Protein AF-A0A7W0RXP7-F1 (afdb_monomer)

pLDDT: mean 77.64, std 26.16, range [23.33, 97.88]

Radius of gyration: 24.78 Å; Cα contacts (8 Å, |Δi|>4): 591; chains: 1; bounding box: 86×49×82 Å

Foldseek 3Di:
DDDDDDDDDDDDDDDDDDDDDDDDDDDDDDDDDDDDDDDDDDDDDDDDDDDDDDDDDDDDDPDDDDDDDPDDDFFEEEEEEQEDPLVQAVDRQQADDAQNAGLVQLVLLQVVVQGDAAHEYEYEPPDDHPDHDPSHHYHYQPDHPLPVLSSVLRRLVVCVVVTQKYFAAYSFQSQAHSVLLVLQSVVDDPQWQKEWEQEPNRTQPRGIMGGSVCNVVSVVCSVVSVRDPVVSCVVTGYDYQYLCNQCVDVVCCVFPVVVSSRQGDNHPVSVVVVSPDFAAWEFEAEDDVLHDPPPRDIDRGQWLLRNCVVSVHDQDPQKFKDKPNHTDHSDRHNGDGHHIYIYTDGDPPDD

Structure (mmCIF, N/CA/C/O backbone):
data_AF-A0A7W0RXP7-F1
#
_entry.id   AF-A0A7W0RXP7-F1
#
loop_
_atom_site.group_PDB
_atom_site.id
_atom_site.type_symbol
_atom_site.label_atom_id
_atom_site.label_alt_id
_atom_site.label_comp_id
_atom_site.label_asym_id
_atom_site.label_entity_id
_atom_site.label_seq_id
_atom_site.pdbx_PDB_ins_code
_atom_site.Cartn_x
_atom_site.Cartn_y
_atom_site.Cartn_z
_atom_site.occupancy
_atom_site.B_iso_or_equiv
_atom_site.auth_seq_id
_atom_site.auth_comp_id
_atom_site.auth_asym_id
_atom_site.auth_atom_id
_atom_site.pdbx_PDB_model_num
ATOM 1 N N . MET A 1 1 ? 42.957 -19.052 26.144 1.00 35.84 1 MET A N 1
ATOM 2 C CA . MET A 1 1 ? 43.210 -17.596 26.052 1.00 35.84 1 MET A CA 1
ATOM 3 C C . MET A 1 1 ? 42.400 -17.121 24.847 1.00 35.84 1 MET A C 1
ATOM 5 O O . MET A 1 1 ? 42.634 -17.667 23.783 1.00 35.84 1 MET A O 1
ATOM 9 N N . ALA A 1 2 ? 41.284 -16.384 24.951 1.00 31.31 2 ALA A N 1
ATOM 10 C CA . ALA A 1 2 ? 41.082 -15.071 25.599 1.00 31.31 2 ALA A CA 1
ATOM 11 C C . ALA A 1 2 ? 42.094 -14.031 25.072 1.00 31.31 2 ALA A C 1
ATOM 13 O O . ALA A 1 2 ? 43.280 -14.324 25.132 1.00 31.31 2 ALA A O 1
ATOM 14 N N . SER A 1 3 ? 41.740 -12.838 24.581 1.00 28.03 3 SER A N 1
ATOM 15 C CA . SER A 1 3 ? 40.440 -12.167 24.314 1.00 28.03 3 SER A CA 1
ATOM 16 C C . SER A 1 3 ? 40.667 -11.113 23.183 1.00 28.03 3 SER A C 1
ATOM 18 O O . SER A 1 3 ? 41.762 -11.089 22.631 1.00 28.03 3 SER A O 1
ATOM 20 N N . ALA A 1 4 ? 39.756 -10.248 22.704 1.00 29.94 4 ALA A N 1
ATOM 21 C CA . ALA A 1 4 ? 38.396 -9.835 23.090 1.00 29.94 4 ALA A CA 1
ATOM 22 C C . ALA A 1 4 ? 37.617 -9.276 21.861 1.00 29.94 4 ALA A C 1
ATOM 24 O O . ALA A 1 4 ? 38.165 -9.189 20.765 1.00 29.94 4 ALA A O 1
ATOM 25 N N . SER A 1 5 ? 36.373 -8.819 22.056 1.00 30.83 5 SER A N 1
ATOM 26 C CA . SER A 1 5 ? 35.657 -7.899 21.144 1.00 30.83 5 SER A CA 1
ATOM 27 C C . SER A 1 5 ? 35.820 -6.434 21.587 1.00 30.83 5 SER A C 1
ATOM 29 O O . SER A 1 5 ? 36.068 -6.196 22.770 1.00 30.83 5 SER A O 1
ATOM 31 N N . PRO A 1 6 ? 35.533 -5.448 20.718 1.00 38.78 6 PRO A N 1
ATOM 32 C CA . PRO A 1 6 ? 35.081 -4.130 21.143 1.00 38.78 6 PRO A CA 1
ATOM 33 C C . PRO A 1 6 ? 33.601 -3.920 20.785 1.00 38.78 6 PRO A C 1
ATOM 35 O O . PRO A 1 6 ? 33.232 -3.810 19.619 1.00 38.78 6 PRO A O 1
ATOM 38 N N . ALA A 1 7 ? 32.757 -3.820 21.810 1.00 28.56 7 ALA A N 1
ATOM 39 C CA . ALA A 1 7 ? 31.448 -3.181 21.715 1.00 28.56 7 ALA A CA 1
ATOM 40 C C . ALA A 1 7 ? 31.545 -1.771 22.313 1.00 28.56 7 ALA A C 1
ATOM 42 O O . ALA A 1 7 ? 32.252 -1.601 23.302 1.00 28.56 7 ALA A O 1
ATOM 43 N N . LEU A 1 8 ? 30.845 -0.802 21.713 1.00 30.95 8 LEU A N 1
ATOM 44 C CA . LEU A 1 8 ? 30.380 0.512 22.213 1.00 30.95 8 LEU A CA 1
ATOM 45 C C . LEU A 1 8 ? 29.871 1.272 20.961 1.00 30.95 8 LEU A C 1
ATOM 47 O O . LEU A 1 8 ? 30.441 1.130 19.888 1.00 30.95 8 LEU A O 1
ATOM 51 N N . ASN A 1 9 ? 28.799 2.064 20.993 1.00 27.30 9 ASN A N 1
ATOM 52 C CA . ASN A 1 9 ? 28.468 3.007 22.054 1.00 27.30 9 ASN A CA 1
ATOM 53 C C . ASN A 1 9 ? 26.945 3.231 22.177 1.00 27.30 9 ASN A C 1
ATOM 55 O O . ASN A 1 9 ? 26.266 3.441 21.175 1.00 27.30 9 ASN A O 1
ATOM 59 N N . ALA A 1 10 ? 26.408 3.230 23.401 1.00 28.33 10 ALA A N 1
ATOM 60 C CA . ALA A 1 10 ? 24.982 3.448 23.658 1.00 28.33 10 ALA A CA 1
ATOM 61 C C . ALA A 1 10 ? 24.685 4.934 23.937 1.00 28.33 10 ALA A C 1
ATOM 63 O O . ALA A 1 10 ? 25.184 5.509 24.909 1.00 28.33 10 ALA A O 1
ATOM 64 N N . ALA A 1 11 ? 23.846 5.564 23.109 1.00 30.75 11 ALA A N 1
ATOM 65 C CA . ALA A 1 11 ? 23.514 6.982 23.236 1.00 30.75 11 ALA A CA 1
ATOM 66 C C . ALA A 1 11 ? 22.425 7.240 24.300 1.00 30.75 11 ALA A C 1
ATOM 68 O O . ALA A 1 11 ? 21.246 6.935 24.148 1.00 30.75 11 ALA A O 1
ATOM 69 N N . ARG A 1 12 ? 22.877 7.843 25.399 1.00 27.59 12 ARG A N 1
ATOM 70 C CA . ARG A 1 12 ? 22.164 8.240 26.623 1.00 27.59 12 ARG A CA 1
ATOM 71 C C . ARG A 1 12 ? 20.807 8.943 26.396 1.00 27.59 12 ARG A C 1
ATOM 73 O O . ARG A 1 12 ? 20.753 10.057 25.879 1.00 27.59 12 ARG A O 1
ATOM 80 N N . ILE A 1 13 ? 19.735 8.363 26.941 1.00 27.27 13 ILE A N 1
ATOM 81 C CA . ILE A 1 13 ? 18.419 9.009 27.101 1.00 27.27 13 ILE A CA 1
ATOM 82 C C . ILE A 1 13 ? 18.546 10.236 28.024 1.00 27.27 13 ILE A C 1
ATOM 84 O O . ILE A 1 13 ? 19.012 10.109 29.158 1.00 27.27 13 ILE A O 1
ATOM 88 N N . ARG A 1 14 ? 18.064 11.410 27.589 1.00 27.50 14 ARG A N 1
ATOM 89 C CA . ARG A 1 14 ? 17.797 12.553 28.480 1.00 27.50 14 ARG A CA 1
ATOM 90 C C . ARG A 1 14 ? 16.297 12.659 28.747 1.00 27.50 14 ARG A C 1
ATOM 92 O O . ARG A 1 14 ? 15.516 12.867 27.827 1.00 27.50 14 ARG A O 1
ATOM 99 N N . ARG A 1 15 ? 15.901 12.549 30.018 1.00 25.64 15 ARG A N 1
ATOM 100 C CA . ARG A 1 15 ? 14.560 12.936 30.476 1.00 25.64 15 ARG A CA 1
ATOM 101 C C . ARG A 1 15 ? 14.534 14.453 30.663 1.00 25.64 15 ARG A C 1
ATOM 103 O O . ARG A 1 15 ? 15.316 14.966 31.457 1.00 25.64 15 ARG A O 1
ATOM 110 N N . THR A 1 16 ? 13.622 15.147 29.994 1.00 29.00 16 THR A N 1
ATOM 111 C CA . THR A 1 16 ? 13.266 16.537 30.310 1.00 29.00 16 THR A CA 1
ATOM 112 C C . THR A 1 16 ? 11.846 16.577 30.849 1.00 29.00 16 THR A C 1
ATOM 114 O O . THR A 1 16 ? 10.877 16.464 30.104 1.00 29.00 16 THR A O 1
ATOM 117 N N . THR A 1 17 ? 11.734 16.719 32.165 1.00 25.53 17 THR A N 1
ATOM 118 C CA . THR A 1 17 ? 10.491 17.063 32.853 1.00 25.53 17 THR A CA 1
ATOM 119 C C . THR A 1 17 ? 10.204 18.548 32.653 1.00 25.53 17 THR A C 1
ATOM 121 O O . THR A 1 17 ? 10.953 19.379 33.163 1.00 25.53 17 THR A O 1
ATOM 124 N N . SER A 1 18 ? 9.123 18.889 31.953 1.00 27.48 18 SER A N 1
ATOM 125 C CA . SER A 1 18 ? 8.559 20.242 31.961 1.00 27.48 18 SER A CA 1
ATOM 126 C C . SER A 1 18 ? 7.249 20.233 32.741 1.00 27.48 18 SER A C 1
ATOM 128 O O . SER A 1 18 ? 6.219 19.775 32.246 1.00 27.48 18 SER A O 1
ATOM 130 N N . THR A 1 19 ? 7.310 20.726 33.973 1.00 26.23 19 THR A N 1
ATOM 131 C CA . THR A 1 19 ? 6.144 21.108 34.771 1.00 26.23 19 THR A CA 1
ATOM 132 C C . THR A 1 19 ? 5.345 22.184 34.040 1.00 26.23 19 THR A C 1
ATOM 134 O O . THR A 1 19 ? 5.928 23.175 33.600 1.00 26.23 19 THR A O 1
ATOM 137 N N . PHE A 1 20 ? 4.028 22.017 33.949 1.00 26.31 20 PHE A N 1
ATOM 138 C CA . PHE A 1 20 ? 3.099 23.087 33.590 1.00 26.31 20 PHE A CA 1
ATOM 139 C C . PHE A 1 20 ? 2.115 23.241 34.750 1.00 26.31 20 PHE A C 1
ATOM 141 O O . PHE A 1 20 ? 1.603 22.236 35.239 1.00 26.31 20 PHE A O 1
ATOM 148 N N . SER A 1 21 ? 1.948 24.468 35.234 1.00 28.58 21 SER A N 1
ATOM 149 C CA . SER A 1 21 ? 1.240 24.759 36.484 1.00 28.58 21 SER A CA 1
ATOM 150 C C . SER A 1 21 ? -0.279 24.788 36.317 1.00 28.58 21 SER A C 1
ATOM 152 O O . SER A 1 21 ? -0.779 25.261 35.296 1.00 28.58 21 SER A O 1
ATOM 154 N N . ASP A 1 22 ? -0.984 24.352 37.360 1.00 25.58 22 ASP A N 1
ATOM 155 C CA . ASP A 1 22 ? -2.399 24.653 37.595 1.00 25.58 22 ASP A CA 1
ATOM 156 C C . ASP A 1 22 ? -2.586 26.088 38.132 1.00 25.58 22 ASP A C 1
ATOM 158 O O . ASP A 1 22 ? -1.681 26.608 38.784 1.00 25.58 22 ASP A O 1
ATOM 162 N N . ASP A 1 23 ? -3.753 26.684 37.830 1.00 26.05 23 ASP A N 1
ATOM 163 C CA . ASP A 1 23 ? -4.513 27.752 38.536 1.00 26.05 23 ASP A CA 1
ATOM 164 C C . ASP A 1 23 ? -5.362 28.552 37.503 1.00 26.05 23 ASP A C 1
ATOM 166 O O . ASP A 1 23 ? -4.896 28.800 36.394 1.00 26.05 23 ASP A O 1
ATOM 170 N N . ILE A 1 24 ? -6.605 29.020 37.727 1.00 28.41 24 ILE A N 1
ATOM 171 C CA . ILE A 1 24 ? -7.552 28.947 38.863 1.00 28.41 24 ILE A CA 1
ATOM 172 C C . ILE A 1 24 ? -8.999 29.225 38.352 1.00 28.41 24 ILE A C 1
ATOM 174 O O . ILE A 1 24 ? -9.164 29.978 37.397 1.00 28.41 24 ILE A O 1
ATOM 178 N N . ALA A 1 25 ? -10.025 28.715 39.063 1.00 27.27 25 ALA A N 1
ATOM 179 C CA . ALA A 1 25 ? -11.472 29.070 39.005 1.00 27.27 25 ALA A CA 1
ATOM 180 C C . ALA A 1 25 ? -12.254 28.866 37.673 1.00 27.27 25 ALA A C 1
ATOM 182 O O . ALA A 1 25 ? -11.711 28.928 36.581 1.00 27.27 25 ALA A O 1
ATOM 183 N N . GLY A 1 26 ? -13.576 28.637 37.662 1.00 24.48 26 GLY A N 1
ATOM 184 C CA . GLY A 1 26 ? -14.584 28.489 38.728 1.00 24.48 26 GLY A CA 1
ATOM 185 C C . GLY A 1 26 ? -15.961 28.113 38.117 1.00 24.48 26 GLY A C 1
ATOM 186 O O . GLY A 1 26 ? -16.121 28.215 36.901 1.00 24.48 26 GLY A O 1
ATOM 187 N N . PRO A 1 27 ? -16.949 27.619 38.893 1.00 30.19 27 PRO A N 1
ATOM 188 C CA . PRO A 1 27 ? -18.071 26.847 38.341 1.00 30.19 27 PRO A CA 1
ATOM 189 C C . PRO A 1 27 ? -19.340 27.659 38.024 1.00 30.19 27 PRO A C 1
ATOM 191 O O . PRO A 1 27 ? -19.686 28.599 38.735 1.00 30.19 27 PRO A O 1
ATOM 194 N N . VAL A 1 28 ? -20.126 27.182 37.049 1.00 29.06 28 VAL A N 1
ATOM 195 C CA . VAL A 1 28 ? -21.558 27.509 36.907 1.00 29.06 28 VAL A CA 1
ATOM 196 C C . VAL A 1 28 ? -22.348 26.221 36.674 1.00 29.06 28 VAL A C 1
ATOM 198 O O . VAL A 1 28 ? -21.967 25.376 35.869 1.00 29.06 28 VAL A O 1
ATOM 201 N N . SER A 1 29 ? -23.458 26.075 37.393 1.00 25.02 29 SER A N 1
ATOM 202 C CA . SER A 1 29 ? -24.379 24.939 37.324 1.00 25.02 29 SER A CA 1
ATOM 203 C C . SER A 1 29 ? -25.805 25.462 37.181 1.00 25.02 29 SER A C 1
ATOM 205 O O . SER A 1 29 ? -26.137 26.448 37.838 1.00 25.02 29 SER A O 1
ATOM 207 N N . LEU A 1 30 ? -26.647 24.795 36.378 1.00 26.39 30 LEU A N 1
ATOM 208 C CA . LEU A 1 30 ? -27.915 24.182 36.824 1.00 26.39 30 LEU A CA 1
ATOM 209 C C . LEU A 1 30 ? -28.929 23.940 35.688 1.00 26.39 30 LEU A C 1
ATOM 211 O O . LEU A 1 30 ? -29.104 24.769 34.805 1.00 26.39 30 LEU A O 1
ATOM 215 N N . ARG A 1 31 ? -29.721 22.872 35.895 1.00 26.03 31 ARG A N 1
ATOM 216 C CA . ARG A 1 31 ? -31.007 22.506 35.256 1.00 26.03 31 ARG A CA 1
ATOM 217 C C . ARG A 1 31 ? -30.934 22.049 33.782 1.00 26.03 31 ARG A C 1
ATOM 219 O O . ARG A 1 31 ? -30.236 22.630 32.971 1.00 26.03 31 ARG A O 1
ATOM 226 N N . GLY A 1 32 ? -31.672 21.021 33.358 1.00 23.97 32 GLY A N 1
ATOM 227 C CA . GLY A 1 32 ? -32.557 20.120 34.113 1.00 23.97 32 GLY A CA 1
ATOM 228 C C . GLY A 1 32 ? -33.869 19.845 33.379 1.00 23.97 32 GLY A C 1
ATOM 229 O O . GLY A 1 32 ? -34.742 20.703 33.358 1.00 23.97 32 GLY A O 1
ATOM 230 N N . GLY A 1 33 ? -34.012 18.638 32.828 1.00 27.11 33 GLY A N 1
ATOM 231 C CA . GLY A 1 33 ? -35.201 18.185 32.097 1.00 27.11 33 GLY A CA 1
ATOM 232 C C . GLY A 1 33 ? -34.815 17.116 31.063 1.00 27.11 33 GLY A C 1
ATOM 233 O O . GLY A 1 33 ? -34.031 17.407 30.174 1.00 27.11 33 GLY A O 1
ATOM 234 N N . GLY A 1 34 ? -35.255 15.857 31.116 1.00 23.33 34 GLY A N 1
ATOM 235 C CA . GLY A 1 34 ? -36.155 15.222 32.083 1.00 23.33 34 GLY A CA 1
ATOM 236 C C . GLY A 1 34 ? -37.474 14.761 31.463 1.00 23.33 34 GLY A C 1
ATOM 237 O O . GLY A 1 34 ? -38.531 15.183 31.915 1.00 23.33 34 GLY A O 1
ATOM 238 N N . VAL A 1 35 ? -37.420 13.866 30.471 1.00 28.67 35 VAL A N 1
ATOM 239 C CA . VAL A 1 35 ? -38.589 13.109 29.987 1.00 28.67 35 VAL A CA 1
ATOM 240 C C . VAL A 1 35 ? -38.252 11.618 30.013 1.00 28.67 35 VAL A C 1
ATOM 242 O O . VAL A 1 35 ? -37.146 11.216 29.654 1.00 28.67 35 VAL A O 1
ATOM 245 N N . ARG A 1 36 ? -39.191 10.801 30.499 1.00 26.17 36 ARG A N 1
ATOM 246 C CA . ARG A 1 36 ? -39.036 9.354 30.682 1.00 26.17 36 ARG A CA 1
ATOM 247 C C . ARG A 1 36 ? -39.789 8.567 29.609 1.00 26.17 36 ARG A C 1
ATOM 249 O O . ARG A 1 36 ? -40.936 8.877 29.333 1.00 26.17 36 ARG A O 1
ATOM 256 N N . LEU A 1 37 ? -39.131 7.498 29.153 1.00 25.78 37 LEU A N 1
ATOM 257 C CA . LEU A 1 37 ? -39.665 6.152 28.889 1.00 25.78 37 LEU A CA 1
ATOM 258 C C . LEU A 1 37 ? -40.988 6.017 28.112 1.00 25.78 37 LEU A C 1
ATOM 260 O O . LEU A 1 37 ? -42.050 6.346 28.627 1.00 25.78 37 LEU A O 1
ATOM 264 N N . HIS A 1 38 ? -40.936 5.264 27.012 1.00 25.61 38 HIS A N 1
ATOM 265 C CA . HIS A 1 38 ? -41.876 4.161 26.779 1.00 25.61 38 HIS A CA 1
ATOM 266 C C . HIS A 1 38 ? -41.095 2.938 26.282 1.00 25.61 38 HIS A C 1
ATOM 268 O O . HIS A 1 38 ? -40.233 3.052 25.412 1.00 25.61 38 HIS A O 1
ATOM 274 N N . SER A 1 39 ? -41.379 1.775 26.863 1.00 25.20 39 SER A N 1
ATOM 275 C CA . SER A 1 39 ? -40.800 0.477 26.511 1.00 25.20 39 SER A CA 1
ATOM 276 C C . SER A 1 39 ? -41.904 -0.456 26.009 1.00 25.20 39 SER A C 1
ATOM 278 O O . SER A 1 39 ? -42.996 -0.493 26.569 1.00 25.20 39 SER A O 1
ATOM 280 N N . GLY A 1 40 ? -41.625 -1.225 24.956 1.00 26.36 40 GLY A N 1
ATOM 281 C CA . GLY A 1 40 ? -42.571 -2.182 24.376 1.00 26.36 40 GLY A CA 1
ATOM 282 C C . GLY A 1 40 ? -41.881 -3.058 23.320 1.00 26.36 40 GLY A C 1
ATOM 283 O O . GLY A 1 40 ? -41.222 -2.505 22.441 1.00 26.36 40 GLY A O 1
ATOM 284 N N . PRO A 1 41 ? -41.947 -4.402 23.405 1.00 31.05 41 PRO A N 1
ATOM 285 C CA . PRO A 1 41 ? -41.129 -5.279 22.569 1.00 31.05 41 PRO A CA 1
ATOM 286 C C . PRO A 1 41 ? -41.812 -5.655 21.246 1.00 31.05 41 PRO A C 1
ATOM 288 O O . PRO A 1 41 ? -42.963 -6.081 21.228 1.00 31.05 41 PRO A O 1
ATOM 291 N N . GLY A 1 42 ? -41.060 -5.601 20.144 1.00 27.06 42 GLY A N 1
ATOM 292 C CA . GLY A 1 42 ? -41.503 -6.043 18.819 1.00 27.06 42 GLY A CA 1
ATOM 293 C C . GLY A 1 42 ? -40.523 -7.030 18.189 1.00 27.06 42 GLY A C 1
ATOM 294 O O . GLY A 1 42 ? -39.633 -6.633 17.442 1.00 27.06 42 GLY A O 1
ATOM 295 N N . ARG A 1 43 ? -40.681 -8.331 18.466 1.00 28.72 43 ARG A N 1
ATOM 296 C CA . ARG A 1 43 ? -39.975 -9.377 17.708 1.00 28.72 43 ARG A CA 1
ATOM 297 C C . ARG A 1 43 ? -40.566 -9.451 16.298 1.00 28.72 43 ARG A C 1
ATOM 299 O O . ARG A 1 43 ? -41.716 -9.849 16.153 1.00 28.72 43 ARG A O 1
ATOM 306 N N . SER A 1 44 ? -39.771 -9.188 15.263 1.00 28.25 44 SER A N 1
ATOM 307 C CA . SER A 1 44 ? -40.063 -9.708 13.922 1.00 28.25 44 SER A CA 1
ATOM 308 C C . SER A 1 44 ? -38.778 -10.176 13.242 1.00 28.25 44 SER A C 1
ATOM 310 O O . SER A 1 44 ? -37.805 -9.435 13.124 1.00 28.25 44 SER A O 1
ATOM 312 N N . ALA A 1 45 ? -38.756 -11.448 12.848 1.00 33.81 45 ALA A N 1
ATOM 313 C CA . ALA A 1 45 ? -37.670 -12.016 12.066 1.00 33.81 45 ALA A CA 1
ATOM 314 C C . ALA A 1 45 ? -37.909 -11.667 10.593 1.00 33.81 45 ALA A C 1
ATOM 316 O O . ALA A 1 45 ? -38.734 -12.298 9.930 1.00 33.81 45 ALA A O 1
ATOM 317 N N . LEU A 1 46 ? -37.209 -10.652 10.083 1.00 29.80 46 LEU A N 1
ATOM 318 C CA . LEU A 1 46 ? -37.290 -10.280 8.674 1.00 29.80 46 LEU A CA 1
ATOM 319 C C . LEU A 1 46 ? -36.218 -11.009 7.860 1.00 29.80 46 LEU A C 1
ATOM 321 O O . LEU A 1 46 ? -35.017 -10.913 8.101 1.00 29.80 46 LEU A O 1
ATOM 325 N N . ARG A 1 47 ? -36.715 -11.802 6.909 1.00 26.83 47 ARG A N 1
ATOM 326 C CA . ARG A 1 47 ? -35.955 -12.652 5.990 1.00 26.83 47 ARG A CA 1
ATOM 327 C C . ARG A 1 47 ? -34.959 -11.835 5.162 1.00 26.83 47 ARG A C 1
ATOM 329 O O . ARG A 1 47 ? -35.275 -10.730 4.731 1.00 26.83 47 ARG A O 1
ATOM 336 N N . ARG A 1 48 ? -33.817 -12.452 4.834 1.00 26.42 48 ARG A N 1
ATOM 337 C CA . ARG A 1 48 ? -32.880 -11.981 3.798 1.00 26.42 48 ARG A CA 1
ATOM 338 C C . ARG A 1 48 ? -33.655 -11.666 2.502 1.00 26.42 48 ARG A C 1
ATOM 340 O O . ARG A 1 48 ? -34.268 -12.594 1.965 1.00 26.42 48 ARG A O 1
ATOM 347 N N . PRO A 1 49 ? -33.632 -10.431 1.970 1.00 29.12 49 PRO A N 1
ATOM 348 C CA . PRO A 1 49 ? -34.108 -10.177 0.618 1.00 29.12 49 PRO A CA 1
ATOM 349 C C . PRO A 1 49 ? -33.136 -10.801 -0.395 1.00 29.12 49 PRO A C 1
ATOM 351 O O . PRO A 1 49 ? -31.925 -10.861 -0.171 1.00 29.12 49 PRO A O 1
ATOM 354 N N . ALA A 1 50 ? -33.675 -11.313 -1.501 1.00 28.97 50 ALA A N 1
ATOM 355 C CA . ALA A 1 50 ? -32.880 -11.928 -2.559 1.00 28.97 50 ALA A CA 1
ATOM 356 C C . ALA A 1 50 ? -32.017 -10.887 -3.294 1.00 28.97 50 ALA A C 1
ATOM 358 O O . ALA A 1 50 ? -32.402 -9.724 -3.407 1.00 28.97 50 ALA A O 1
ATOM 359 N N . ARG A 1 51 ? -30.867 -11.324 -3.831 1.00 31.45 51 ARG A N 1
ATOM 360 C CA . ARG A 1 51 ? -29.951 -10.490 -4.629 1.00 31.45 51 ARG A CA 1
ATOM 361 C C . ARG A 1 51 ? -30.699 -9.858 -5.813 1.00 31.45 51 ARG A C 1
ATOM 363 O O . ARG A 1 51 ? -31.037 -10.549 -6.775 1.00 31.45 51 ARG A O 1
ATOM 370 N N . GLY A 1 52 ? -30.944 -8.551 -5.737 1.00 26.00 52 GLY A N 1
ATOM 371 C CA . GLY A 1 52 ? -31.492 -7.763 -6.838 1.00 26.00 52 GLY A CA 1
ATOM 372 C C . GLY A 1 52 ? -30.467 -7.631 -7.964 1.00 26.00 52 GLY A C 1
ATOM 373 O O . GLY A 1 52 ? -29.301 -7.331 -7.717 1.00 26.00 52 GLY A O 1
ATOM 374 N N . ARG A 1 53 ? -30.890 -7.869 -9.208 1.00 31.38 53 ARG A N 1
ATOM 375 C CA . ARG A 1 53 ? -30.044 -7.669 -10.390 1.00 31.38 53 ARG A CA 1
ATOM 376 C C . ARG A 1 53 ? -29.910 -6.169 -10.652 1.00 31.38 53 ARG A C 1
ATOM 378 O O . ARG A 1 53 ? -30.899 -5.534 -11.010 1.00 31.38 53 ARG A O 1
ATOM 385 N N . HIS A 1 54 ? -28.712 -5.612 -10.495 1.00 31.50 54 HIS A N 1
ATOM 386 C CA . HIS A 1 54 ? -28.444 -4.242 -10.933 1.00 31.50 54 HIS A CA 1
ATOM 387 C C . HIS A 1 54 ? -28.415 -4.160 -12.465 1.00 31.50 54 HIS A C 1
ATOM 389 O O . HIS A 1 54 ? -27.945 -5.075 -13.143 1.00 31.50 54 HIS A O 1
ATOM 395 N N . GLY A 1 55 ? -28.981 -3.076 -12.997 1.00 26.81 55 GLY A N 1
ATOM 396 C CA . GLY A 1 55 ? -29.127 -2.856 -14.432 1.00 26.81 55 GLY A CA 1
ATOM 397 C C . GLY A 1 55 ? -27.792 -2.629 -15.140 1.00 26.81 55 GLY A C 1
ATOM 398 O O . GLY A 1 55 ? -26.859 -2.051 -14.587 1.00 26.81 55 GLY A O 1
ATOM 399 N N . THR A 1 56 ? -27.722 -3.069 -16.391 1.00 29.36 56 THR A N 1
ATOM 400 C CA . THR A 1 56 ? -26.555 -2.915 -17.261 1.00 29.36 56 THR A CA 1
ATOM 401 C C . THR A 1 56 ? -26.433 -1.483 -17.784 1.00 29.36 56 THR A C 1
ATOM 403 O O . THR A 1 56 ? -27.201 -1.085 -18.661 1.00 29.36 56 THR A O 1
ATOM 406 N N . CYS A 1 57 ? -25.423 -0.740 -17.331 1.00 28.31 57 CYS A N 1
ATOM 407 C CA . CYS A 1 57 ? -24.927 0.431 -18.057 1.00 28.31 57 CYS A CA 1
ATOM 408 C C . CYS A 1 57 ? -23.826 -0.009 -19.031 1.00 28.31 57 CYS A C 1
ATOM 410 O O . CYS A 1 57 ? -22.823 -0.595 -18.627 1.00 28.31 57 CYS A O 1
ATOM 412 N N . ALA A 1 58 ? -24.020 0.253 -20.323 1.00 34.12 58 ALA A N 1
ATOM 413 C CA . ALA A 1 58 ? -23.059 -0.105 -21.360 1.00 34.12 58 ALA A CA 1
ATOM 414 C C . ALA A 1 58 ? -21.884 0.887 -21.388 1.00 34.12 58 ALA A C 1
ATOM 416 O O . ALA A 1 58 ? -22.084 2.080 -21.605 1.00 34.12 58 ALA A O 1
ATOM 417 N N . GLY A 1 59 ? -20.654 0.394 -21.210 1.00 28.38 59 GLY A N 1
ATOM 418 C CA . GLY A 1 59 ? -19.461 1.244 -21.238 1.00 28.38 59 GLY A CA 1
ATOM 419 C C . GLY A 1 59 ? -18.169 0.518 -20.870 1.00 28.38 59 GLY A C 1
ATOM 420 O O . GLY A 1 59 ? -17.659 0.721 -19.779 1.00 28.38 59 GLY A O 1
ATOM 421 N N . ARG A 1 60 ? -17.635 -0.298 -21.795 1.00 28.59 60 ARG A N 1
ATOM 422 C CA . ARG A 1 60 ? -16.304 -0.948 -21.731 1.00 28.59 60 ARG A CA 1
ATOM 423 C C . ARG A 1 60 ? -15.952 -1.603 -20.384 1.00 28.59 60 ARG A C 1
ATOM 425 O O . ARG A 1 60 ? -15.169 -1.078 -19.601 1.00 28.59 60 ARG A O 1
ATOM 432 N N . THR A 1 61 ? -16.437 -2.825 -20.185 1.00 31.23 61 THR A N 1
ATOM 433 C CA . THR A 1 61 ? -15.887 -3.742 -19.177 1.00 31.23 61 THR A CA 1
ATOM 434 C C . THR A 1 61 ? -14.433 -4.088 -19.509 1.00 31.23 61 THR A C 1
ATOM 436 O O . THR A 1 61 ? -14.173 -4.767 -20.506 1.00 31.23 61 THR A O 1
ATOM 439 N N . CYS A 1 62 ? -13.488 -3.678 -18.665 1.00 30.78 62 CYS A N 1
ATOM 440 C CA . CYS A 1 62 ? -12.161 -4.286 -18.613 1.00 30.78 62 CYS A CA 1
ATOM 441 C C . CYS A 1 62 ? -12.309 -5.725 -18.089 1.00 30.78 62 CYS A C 1
ATOM 443 O O . CYS A 1 62 ? -12.511 -5.959 -16.901 1.00 30.78 62 CYS A O 1
ATOM 445 N N . GLY A 1 63 ? -12.278 -6.702 -18.998 1.00 28.14 63 GLY A N 1
ATOM 446 C CA . GLY A 1 63 ? -12.392 -8.115 -18.645 1.00 28.14 63 GLY A CA 1
ATOM 447 C C . GLY A 1 63 ? -11.134 -8.613 -17.939 1.00 28.14 63 GLY A C 1
ATOM 448 O O . GLY A 1 63 ? -10.191 -9.036 -18.605 1.00 28.14 63 GLY A O 1
ATOM 449 N N . ARG A 1 64 ? -11.123 -8.578 -16.602 1.00 42.28 64 ARG A N 1
ATOM 450 C CA . ARG A 1 64 ? -10.101 -9.245 -15.786 1.00 42.28 64 ARG A CA 1
ATOM 451 C C . ARG A 1 64 ? -10.316 -10.759 -15.883 1.00 42.28 64 ARG A C 1
ATOM 453 O O . ARG A 1 64 ? -11.409 -11.247 -15.600 1.00 42.28 64 ARG A O 1
ATOM 460 N N . ALA A 1 65 ? -9.301 -11.497 -16.325 1.00 31.81 65 ALA A N 1
ATOM 461 C CA . ALA A 1 65 ? -9.319 -12.957 -16.269 1.00 31.81 65 ALA A CA 1
ATOM 462 C C . ALA A 1 65 ? -9.035 -13.419 -14.824 1.00 31.81 65 ALA A C 1
ATOM 464 O O . ALA A 1 65 ? -8.263 -12.746 -14.140 1.00 31.81 65 ALA A O 1
ATOM 465 N N . PRO A 1 66 ? -9.616 -14.534 -14.339 1.00 29.03 66 PRO A N 1
ATOM 466 C CA . PRO A 1 66 ? -9.353 -15.004 -12.983 1.00 29.03 66 PRO A CA 1
ATOM 467 C C . PRO A 1 66 ? -7.894 -15.442 -12.820 1.00 29.03 66 PRO A C 1
ATOM 469 O O . PRO A 1 66 ? -7.356 -16.149 -13.677 1.00 29.03 66 PRO A O 1
ATOM 472 N N . LEU A 1 67 ? -7.279 -15.076 -11.695 1.00 42.00 67 LEU A N 1
ATOM 473 C CA . LEU A 1 67 ? -5.999 -15.641 -11.272 1.00 42.00 67 LEU A CA 1
ATOM 474 C C . LEU A 1 67 ? -6.124 -17.166 -11.069 1.00 42.00 67 LEU A C 1
ATOM 476 O O . LEU A 1 67 ? -7.195 -17.647 -10.684 1.00 42.00 67 LEU A O 1
ATOM 480 N N . PRO A 1 68 ? -5.044 -17.950 -11.2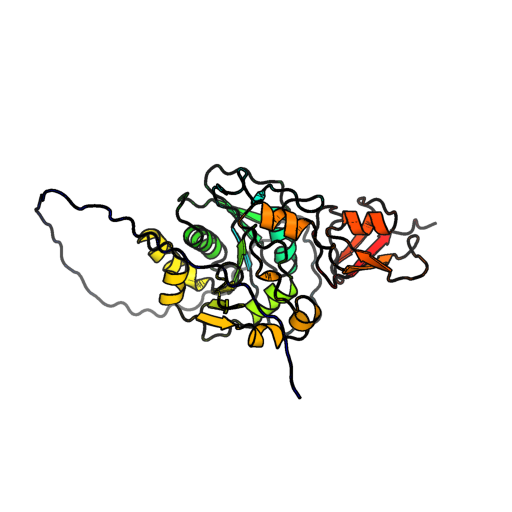65 1.00 30.80 68 PRO A N 1
ATOM 481 C CA . PRO A 1 68 ? -5.006 -19.322 -10.771 1.00 30.80 68 PRO A CA 1
ATOM 482 C C . PRO A 1 68 ? -5.214 -19.307 -9.250 1.00 30.80 68 PRO A C 1
ATOM 484 O O . PRO A 1 68 ? -4.594 -18.515 -8.542 1.00 30.80 68 PRO A O 1
ATOM 487 N N . SER A 1 69 ? -6.111 -20.162 -8.759 1.00 34.91 69 SER A N 1
ATOM 488 C CA . SER A 1 69 ? -6.704 -20.064 -7.422 1.00 34.91 69 SER A CA 1
ATOM 489 C C . SER A 1 69 ? -5.695 -20.220 -6.275 1.00 34.91 69 SER A C 1
ATOM 491 O O . SER A 1 69 ? -5.484 -21.316 -5.748 1.00 34.91 69 SER A O 1
ATOM 493 N N . LEU A 1 70 ? -5.137 -19.096 -5.827 1.00 43.19 70 LEU A N 1
ATOM 494 C CA . LEU A 1 70 ? -4.728 -18.902 -4.439 1.00 43.19 70 LEU A CA 1
ATOM 495 C C . LEU A 1 70 ? -6.024 -18.878 -3.617 1.00 43.19 70 LEU A C 1
ATOM 497 O O . LEU A 1 70 ? -6.811 -17.949 -3.751 1.00 43.19 70 LEU A O 1
ATOM 501 N N . GLY A 1 71 ? -6.283 -19.959 -2.875 1.00 32.75 71 GLY A N 1
ATOM 502 C CA . GLY A 1 71 ? -7.619 -20.273 -2.355 1.00 32.75 71 GLY A CA 1
ATOM 503 C C . GLY A 1 71 ? -8.265 -19.166 -1.517 1.00 32.75 71 GLY A C 1
ATOM 504 O O . GLY A 1 71 ? -7.584 -18.571 -0.679 1.00 32.75 71 GLY A O 1
ATOM 505 N N . ASP A 1 72 ? -9.563 -18.959 -1.778 1.00 38.44 72 ASP A N 1
ATOM 506 C CA . ASP A 1 72 ? -10.559 -18.153 -1.057 1.00 38.44 72 ASP A CA 1
ATOM 507 C C . ASP A 1 72 ? -9.978 -17.089 -0.114 1.00 38.44 72 ASP A C 1
ATOM 509 O O . ASP A 1 72 ? -10.036 -17.197 1.111 1.00 38.44 72 ASP A O 1
ATOM 513 N N . VAL A 1 73 ? -9.424 -16.033 -0.711 1.00 49.28 73 VAL A N 1
ATOM 514 C CA . VAL A 1 73 ? -9.326 -14.730 -0.054 1.00 49.28 73 VAL A CA 1
ATOM 515 C C . VAL A 1 73 ? -10.590 -13.945 -0.371 1.00 49.28 73 VAL A C 1
ATOM 517 O O . VAL A 1 73 ? -10.856 -13.645 -1.534 1.00 49.28 73 VAL A O 1
ATOM 520 N N . ASP A 1 74 ? -11.367 -13.622 0.662 1.00 61.66 74 ASP A N 1
ATOM 521 C CA . ASP A 1 74 ? -12.483 -12.689 0.534 1.00 61.66 74 ASP A CA 1
ATOM 522 C C . ASP A 1 74 ? -11.983 -11.335 0.012 1.00 61.66 74 ASP A C 1
ATOM 524 O O . ASP A 1 74 ? -10.904 -10.859 0.382 1.00 61.66 74 ASP A O 1
ATOM 528 N N . GLU A 1 75 ? -12.788 -10.716 -0.852 1.00 80.69 75 GLU A N 1
ATOM 529 C CA . GLU A 1 75 ? -12.468 -9.466 -1.540 1.00 80.69 75 GLU A CA 1
ATOM 530 C C . GLU A 1 75 ? -12.089 -8.369 -0.524 1.00 80.69 75 GLU A C 1
ATOM 532 O O . GLU A 1 75 ? -12.902 -7.970 0.321 1.00 80.69 75 GLU A O 1
ATOM 537 N N . PHE A 1 76 ? -10.839 -7.891 -0.577 1.00 92.62 76 PHE A N 1
ATOM 538 C CA . PHE A 1 76 ? -10.309 -6.908 0.370 1.00 92.62 76 PHE A CA 1
ATOM 539 C C . PHE A 1 76 ? -9.938 -5.590 -0.310 1.00 92.62 76 PHE A C 1
ATOM 541 O O . PHE A 1 76 ? -9.508 -5.551 -1.462 1.00 92.62 76 PHE A O 1
ATOM 548 N N . GLY A 1 77 ? -10.112 -4.491 0.427 1.00 95.50 77 GLY A N 1
ATOM 549 C CA . GLY A 1 77 ? -9.753 -3.148 -0.024 1.00 95.50 77 GLY A CA 1
ATOM 550 C C . GLY A 1 77 ? -8.457 -2.628 0.584 1.00 95.50 77 GLY A C 1
ATOM 551 O O . GLY A 1 77 ? -7.873 -3.230 1.484 1.00 95.50 77 GLY A O 1
ATOM 552 N N . ALA A 1 78 ? -8.025 -1.458 0.120 1.00 97.00 78 ALA A N 1
ATOM 553 C CA . ALA A 1 78 ? -6.881 -0.749 0.680 1.00 97.00 78 ALA A CA 1
ATOM 554 C C . ALA A 1 78 ? -7.241 0.702 1.003 1.00 97.00 78 ALA A C 1
ATOM 556 O O . ALA A 1 78 ? -7.958 1.361 0.250 1.00 97.00 78 ALA A O 1
ATOM 557 N N . ILE A 1 79 ? -6.708 1.199 2.115 1.00 97.56 79 ILE A N 1
ATOM 558 C CA . ILE A 1 79 ? -6.830 2.580 2.578 1.00 97.56 79 ILE A CA 1
ATOM 559 C C . ILE A 1 79 ? -5.422 3.170 2.626 1.00 97.56 79 ILE A C 1
ATOM 561 O O . ILE A 1 79 ? -4.575 2.685 3.375 1.00 97.56 79 ILE A O 1
ATOM 565 N N . VAL A 1 80 ? -5.176 4.234 1.863 1.00 97.12 80 VAL A N 1
ATOM 566 C CA . VAL A 1 80 ? -3.904 4.970 1.873 1.00 97.12 80 VAL A CA 1
ATOM 567 C C . VAL A 1 80 ? -4.122 6.343 2.497 1.00 97.12 80 VAL A C 1
ATOM 569 O O . VAL A 1 80 ? -4.811 7.202 1.945 1.00 97.12 80 VAL A O 1
ATOM 572 N N . LEU A 1 81 ? -3.515 6.569 3.659 1.00 94.69 81 LEU A N 1
ATOM 573 C CA . LEU A 1 81 ? -3.561 7.849 4.355 1.00 94.69 81 LEU A CA 1
ATOM 574 C C . LEU A 1 81 ? -2.542 8.816 3.734 1.00 94.69 81 LEU A C 1
ATOM 576 O O . LEU A 1 81 ? -1.331 8.713 3.952 1.00 94.69 81 LEU A O 1
ATOM 580 N N . ALA A 1 82 ? -3.057 9.771 2.959 1.00 91.69 82 ALA A N 1
ATOM 581 C CA . ALA A 1 82 ? -2.313 10.892 2.382 1.00 91.69 82 ALA A CA 1
ATOM 582 C C . ALA A 1 82 ? -2.327 12.143 3.284 1.00 91.69 82 ALA A C 1
ATOM 584 O O . ALA A 1 82 ? -1.559 13.079 3.057 1.00 91.69 82 ALA A O 1
ATOM 585 N N . GLY A 1 83 ? -3.212 12.175 4.286 1.00 76.50 83 GLY A N 1
ATOM 586 C CA . GLY A 1 83 ? -3.382 13.292 5.212 1.00 76.50 83 GLY A CA 1
ATOM 587 C C . GLY A 1 83 ? -2.225 13.469 6.198 1.00 76.50 83 GLY A C 1
ATOM 588 O O . GLY A 1 83 ? -1.834 12.536 6.896 1.00 76.50 83 GLY A O 1
ATOM 589 N N . GLY A 1 84 ? -1.728 14.702 6.328 1.00 68.38 84 GLY A N 1
ATOM 590 C CA . GLY A 1 84 ? -0.778 15.071 7.378 1.00 68.38 84 GLY A CA 1
ATOM 591 C C . GLY A 1 84 ? 0.065 16.297 7.034 1.00 68.38 84 GLY A C 1
ATOM 592 O O . GLY A 1 84 ? 0.697 16.357 5.981 1.00 68.38 84 GLY A O 1
ATOM 593 N N . ARG A 1 85 ? 0.157 17.255 7.968 1.00 61.56 85 ARG A N 1
ATOM 594 C CA . ARG A 1 85 ? 0.887 18.528 7.775 1.00 61.56 85 ARG A CA 1
ATOM 595 C C . ARG A 1 85 ? 2.395 18.382 7.529 1.00 61.56 85 ARG A C 1
ATOM 597 O O . ARG A 1 85 ? 3.041 19.373 7.224 1.00 61.56 85 ARG A O 1
ATOM 604 N N . SER A 1 86 ? 2.955 17.174 7.679 1.00 67.38 86 SER A N 1
ATOM 605 C CA . SER A 1 86 ? 4.333 16.823 7.289 1.00 67.38 86 SER A CA 1
ATOM 606 C C . SER A 1 86 ? 5.401 17.799 7.811 1.00 67.38 86 SER A C 1
ATOM 608 O O . SER A 1 86 ? 6.422 18.030 7.173 1.00 67.38 86 SER A O 1
ATOM 610 N N . SER A 1 87 ? 5.177 18.376 8.996 1.00 63.50 87 SER A N 1
ATOM 611 C CA . SER A 1 87 ? 5.844 19.606 9.447 1.00 63.50 87 SER A CA 1
ATOM 612 C C . SER A 1 87 ? 7.355 19.489 9.675 1.00 63.50 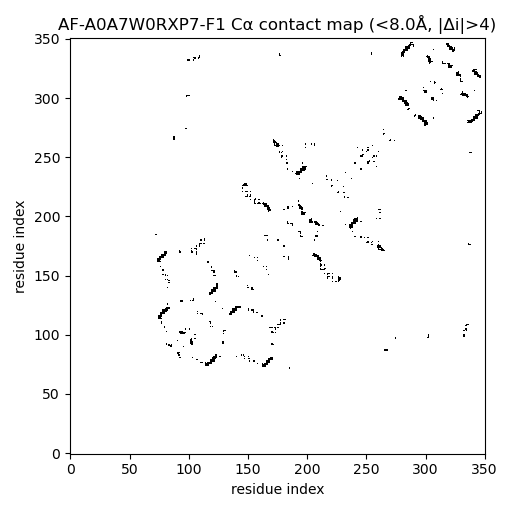87 SER A C 1
ATOM 614 O O . SER A 1 87 ? 8.015 20.512 9.807 1.00 63.50 87 SER A O 1
ATOM 616 N N . ARG A 1 88 ? 7.900 18.267 9.730 1.00 71.50 88 ARG A N 1
ATOM 617 C CA . ARG A 1 88 ? 9.349 17.998 9.798 1.00 71.50 88 ARG A CA 1
ATOM 618 C C . ARG A 1 88 ? 10.016 17.922 8.417 1.00 71.50 88 ARG A C 1
ATOM 620 O O . ARG A 1 88 ? 11.190 18.238 8.292 1.00 71.50 88 ARG A O 1
ATOM 627 N N . MET A 1 89 ? 9.250 17.568 7.382 1.00 70.75 89 MET A N 1
ATOM 628 C CA . MET A 1 89 ? 9.696 17.490 5.982 1.00 70.75 89 MET A CA 1
ATOM 629 C C . MET A 1 89 ? 9.560 18.827 5.233 1.00 70.75 89 MET A C 1
ATOM 631 O O . MET A 1 89 ? 9.991 18.939 4.089 1.00 70.75 89 MET A O 1
ATOM 635 N N . GLY A 1 90 ? 8.893 19.825 5.825 1.00 66.38 90 GLY A N 1
ATOM 636 C CA . GLY A 1 90 ? 8.633 21.142 5.221 1.00 66.38 90 GLY A CA 1
ATOM 637 C C . GLY A 1 90 ? 7.639 21.149 4.048 1.00 66.38 90 GLY A C 1
ATOM 638 O O . GLY A 1 90 ? 7.083 22.194 3.728 1.00 66.38 90 GLY A O 1
ATOM 639 N N . THR A 1 91 ? 7.369 19.993 3.440 1.00 74.06 91 THR A N 1
ATOM 640 C CA . THR A 1 91 ? 6.469 19.795 2.296 1.00 74.06 91 THR A CA 1
ATOM 641 C C . THR A 1 91 ? 5.525 18.608 2.547 1.00 74.06 91 THR A C 1
ATOM 643 O O . THR A 1 91 ? 5.864 17.718 3.333 1.00 74.06 91 THR A O 1
ATOM 646 N N . PRO A 1 92 ? 4.328 18.558 1.926 1.00 83.94 92 PRO A N 1
ATOM 647 C CA . PRO A 1 92 ? 3.410 17.428 2.079 1.00 83.94 92 PRO A CA 1
ATOM 648 C C . PRO A 1 92 ? 4.028 16.121 1.557 1.00 83.94 92 PRO A C 1
ATOM 650 O O . PRO A 1 92 ? 4.250 15.995 0.352 1.00 83.94 92 PRO A O 1
ATOM 653 N N . LYS A 1 93 ? 4.249 15.125 2.439 1.00 85.69 93 LYS A N 1
ATOM 654 C CA . LYS A 1 93 ? 4.902 13.841 2.088 1.00 85.69 93 LYS A CA 1
ATOM 655 C C . LYS A 1 93 ? 4.319 13.203 0.822 1.00 85.69 93 LYS A C 1
ATOM 657 O O . LYS A 1 93 ? 5.067 12.734 -0.023 1.00 85.69 93 LYS A O 1
ATOM 662 N N . ALA A 1 94 ? 2.996 13.246 0.661 1.00 89.69 94 ALA A N 1
ATOM 663 C CA . ALA A 1 94 ? 2.281 12.690 -0.486 1.00 89.69 94 ALA A CA 1
ATOM 664 C C . ALA A 1 94 ? 2.842 13.116 -1.861 1.00 89.69 94 ALA A C 1
ATOM 666 O O . ALA A 1 94 ? 2.833 12.306 -2.786 1.00 89.69 94 ALA A O 1
ATOM 667 N N . GLY A 1 95 ? 3.325 14.358 -1.988 1.00 91.31 95 GLY A N 1
ATOM 668 C CA . GLY A 1 95 ? 3.874 14.917 -3.228 1.00 91.31 95 GLY A CA 1
ATOM 669 C C . GLY A 1 95 ? 5.399 14.848 -3.358 1.00 91.31 95 GLY A C 1
ATOM 670 O O . GLY A 1 95 ? 5.925 15.362 -4.341 1.00 91.31 95 GLY A O 1
ATOM 671 N N . LEU A 1 96 ? 6.117 14.254 -2.396 1.00 92.44 96 LEU A N 1
ATOM 672 C CA . LEU A 1 96 ? 7.569 14.077 -2.500 1.00 92.44 96 LEU A CA 1
ATOM 673 C C . LEU A 1 96 ? 7.917 13.141 -3.660 1.00 92.44 96 LEU A C 1
ATOM 675 O O . LEU A 1 96 ? 7.257 12.119 -3.855 1.00 92.44 96 LEU A O 1
ATOM 679 N N . GLU A 1 97 ? 8.969 13.499 -4.395 1.00 93.81 97 GLU A N 1
ATOM 680 C CA . GLU A 1 97 ? 9.509 12.721 -5.510 1.00 93.81 97 GLU A CA 1
ATOM 681 C C . GLU A 1 97 ? 9.966 11.335 -5.039 1.00 93.81 97 GLU A C 1
ATOM 683 O O . GLU A 1 97 ? 10.526 11.176 -3.956 1.00 93.81 97 GLU A O 1
ATOM 688 N N . TRP A 1 98 ? 9.724 10.312 -5.852 1.00 94.75 98 TRP A N 1
ATOM 689 C CA . TRP A 1 98 ? 10.225 8.972 -5.588 1.00 94.75 98 TRP A CA 1
ATOM 690 C C . TRP A 1 98 ? 10.491 8.211 -6.886 1.00 94.75 98 TRP A C 1
ATOM 692 O O . TRP A 1 98 ? 9.583 7.624 -7.477 1.00 94.75 98 TRP A O 1
ATOM 702 N N . HIS A 1 99 ? 11.753 8.224 -7.316 1.00 93.69 99 HIS A N 1
ATOM 703 C CA . HIS A 1 99 ? 12.259 7.569 -8.525 1.00 93.69 99 HIS A CA 1
ATOM 704 C C . HIS A 1 99 ? 11.361 7.777 -9.762 1.00 93.69 99 HIS A C 1
ATOM 706 O O . HIS A 1 99 ? 10.888 6.819 -10.378 1.00 93.69 99 HIS A O 1
ATOM 712 N N . GLY A 1 100 ? 11.124 9.037 -10.127 1.00 90.56 100 GLY A N 1
ATOM 713 C CA . GLY A 1 100 ? 10.321 9.427 -11.290 1.00 90.56 100 GLY A CA 1
ATOM 714 C C . GLY A 1 100 ? 8.806 9.391 -11.067 1.00 90.56 100 GLY A C 1
ATOM 715 O O . GLY A 1 100 ? 8.057 9.501 -12.030 1.00 90.56 100 GLY A O 1
ATOM 716 N N . SER A 1 101 ? 8.350 9.236 -9.823 1.00 93.12 101 SER A N 1
ATOM 717 C CA . SER A 1 101 ? 6.941 9.336 -9.425 1.00 93.12 101 SER A CA 1
ATOM 718 C C . SER A 1 101 ? 6.815 10.078 -8.081 1.00 93.12 101 SER A C 1
ATOM 720 O O . SER A 1 101 ? 7.696 10.862 -7.730 1.00 93.12 101 SER A O 1
ATOM 722 N N . THR A 1 102 ? 5.741 9.855 -7.318 1.00 95.00 102 THR A N 1
ATOM 723 C CA . THR A 1 102 ? 5.534 10.424 -5.974 1.00 95.00 102 THR A CA 1
ATOM 724 C C . THR A 1 102 ? 5.350 9.346 -4.909 1.00 95.00 102 THR A C 1
ATOM 726 O O . THR A 1 102 ? 4.887 8.243 -5.213 1.00 95.00 102 THR A O 1
ATOM 729 N N . LEU A 1 103 ? 5.638 9.668 -3.641 1.00 95.06 103 LEU A N 1
ATOM 730 C CA . LEU A 1 103 ? 5.376 8.768 -2.506 1.00 95.06 103 LEU A CA 1
ATOM 731 C C . LEU A 1 103 ? 3.916 8.285 -2.461 1.00 95.06 103 LEU A C 1
ATOM 733 O O . LEU A 1 103 ? 3.672 7.100 -2.224 1.00 95.06 103 LEU A O 1
ATOM 737 N N . LEU A 1 104 ? 2.941 9.164 -2.737 1.00 95.31 104 LEU A N 1
ATOM 738 C CA . LEU A 1 104 ? 1.533 8.764 -2.769 1.00 95.31 104 LEU A CA 1
ATOM 739 C C . LEU A 1 104 ? 1.234 7.791 -3.909 1.00 95.31 104 LEU A C 1
ATOM 741 O O . LEU A 1 104 ? 0.632 6.747 -3.661 1.00 95.31 104 LEU A O 1
ATOM 745 N N . ARG A 1 105 ? 1.657 8.099 -5.143 1.00 95.25 105 ARG A N 1
ATOM 746 C CA . ARG A 1 105 ? 1.401 7.205 -6.280 1.00 95.25 105 ARG A CA 1
ATOM 747 C C . ARG A 1 105 ? 2.111 5.867 -6.114 1.00 95.25 105 ARG A C 1
ATOM 749 O O . ARG A 1 105 ? 1.539 4.841 -6.473 1.00 95.25 105 ARG A O 1
ATOM 756 N N . ARG A 1 106 ? 3.298 5.852 -5.500 1.00 95.88 106 ARG A N 1
ATOM 757 C CA . ARG A 1 106 ? 3.981 4.612 -5.132 1.00 95.88 106 ARG A CA 1
ATOM 758 C C . ARG A 1 106 ? 3.169 3.790 -4.134 1.00 95.88 106 ARG A C 1
ATOM 760 O O . ARG A 1 106 ? 2.892 2.633 -4.430 1.00 95.88 106 ARG A O 1
ATOM 767 N N . ALA A 1 107 ? 2.746 4.365 -3.007 1.00 96.06 107 ALA A N 1
ATOM 768 C CA . ALA A 1 107 ? 1.937 3.645 -2.018 1.00 96.06 107 ALA A CA 1
ATOM 769 C C . ALA A 1 107 ? 0.639 3.092 -2.640 1.00 96.06 107 ALA A C 1
ATOM 771 O O . ALA A 1 107 ? 0.354 1.902 -2.523 1.00 96.06 107 ALA A O 1
ATOM 772 N N . VAL A 1 108 ? -0.092 3.934 -3.381 1.00 96.38 108 VAL A N 1
ATOM 773 C CA . VAL A 1 108 ? -1.337 3.572 -4.080 1.00 96.38 108 VAL A CA 1
ATOM 774 C C . VAL A 1 108 ? -1.115 2.489 -5.134 1.00 96.38 108 VAL A C 1
ATOM 776 O O . VAL A 1 108 ? -1.884 1.536 -5.189 1.00 96.38 108 VAL A O 1
ATOM 779 N N . GLY A 1 109 ? -0.069 2.596 -5.955 1.00 94.75 109 GLY A N 1
ATOM 780 C CA . GLY A 1 109 ? 0.231 1.611 -6.992 1.00 94.75 109 GLY A CA 1
ATOM 781 C C . GLY A 1 109 ? 0.736 0.280 -6.432 1.00 94.75 109 GLY A C 1
ATOM 782 O O . GLY A 1 109 ? 0.453 -0.760 -7.011 1.00 94.75 109 GLY A O 1
ATOM 783 N N . LEU A 1 110 ? 1.432 0.275 -5.291 1.00 95.31 110 LEU A N 1
ATOM 784 C CA . LEU A 1 110 ? 1.866 -0.963 -4.637 1.00 95.31 110 LEU A CA 1
ATOM 785 C C . LEU A 1 110 ? 0.677 -1.734 -4.049 1.00 95.31 110 LEU A C 1
ATOM 787 O O . LEU A 1 110 ? 0.558 -2.927 -4.326 1.00 95.31 110 LEU A O 1
ATOM 791 N N . VAL A 1 111 ? -0.222 -1.066 -3.310 1.00 95.31 111 VAL A N 1
ATOM 792 C CA . VAL A 1 111 ? -1.422 -1.716 -2.738 1.00 95.31 111 VAL A CA 1
ATOM 793 C C . VAL A 1 111 ? -2.507 -1.984 -3.781 1.00 95.31 111 VAL A C 1
ATOM 795 O O . VAL A 1 111 ? -3.198 -2.993 -3.690 1.00 95.31 111 VAL A O 1
ATOM 798 N N . GLY A 1 112 ? -2.621 -1.144 -4.814 1.00 93.19 112 GLY A N 1
ATOM 799 C CA . GLY A 1 112 ? -3.578 -1.307 -5.914 1.00 93.19 112 GLY A CA 1
ATOM 800 C C . GLY A 1 112 ? -3.376 -2.586 -6.727 1.00 93.19 112 GLY A C 1
ATOM 801 O O . GLY A 1 112 ? -4.319 -3.069 -7.339 1.00 93.19 112 GLY A O 1
ATOM 802 N N . ARG A 1 113 ? -2.171 -3.172 -6.687 1.00 88.69 113 ARG A N 1
ATOM 803 C CA . ARG A 1 113 ? -1.857 -4.487 -7.279 1.00 88.69 113 ARG A CA 1
ATOM 804 C C . ARG A 1 113 ? -2.306 -5.674 -6.420 1.00 88.69 113 ARG A C 1
ATOM 806 O O . ARG A 1 113 ? -2.195 -6.806 -6.871 1.00 88.69 113 ARG A O 1
ATOM 813 N N . THR A 1 114 ? -2.757 -5.433 -5.189 1.00 89.94 114 THR A N 1
ATOM 814 C CA . THR A 1 114 ? -3.119 -6.490 -4.226 1.00 89.94 114 THR A CA 1
ATOM 815 C C . THR A 1 114 ? -4.621 -6.622 -3.997 1.00 89.94 114 THR A C 1
ATOM 817 O O . THR A 1 114 ? -5.044 -7.621 -3.429 1.00 89.94 114 THR A O 1
ATOM 820 N N . VAL A 1 115 ? -5.412 -5.638 -4.437 1.00 87.94 115 VAL A N 1
ATOM 821 C CA . VAL A 1 115 ? -6.851 -5.519 -4.162 1.00 87.94 115 VAL A CA 1
ATOM 822 C C . VAL A 1 115 ? -7.697 -5.697 -5.420 1.00 87.94 115 VAL A C 1
ATOM 824 O O . VAL A 1 115 ? -7.234 -5.476 -6.540 1.00 87.94 115 VAL A O 1
ATOM 827 N N . ASP A 1 116 ? -8.964 -6.046 -5.216 1.00 78.06 116 ASP A N 1
ATOM 828 C CA . ASP A 1 116 ? -9.974 -6.159 -6.275 1.00 78.06 116 ASP A CA 1
ATOM 829 C C . ASP A 1 116 ? -10.938 -4.959 -6.305 1.00 78.06 116 ASP A C 1
ATOM 831 O O . ASP A 1 116 ? -11.405 -4.559 -7.375 1.00 78.06 116 ASP A O 1
ATOM 835 N N . VAL A 1 117 ? -11.164 -4.318 -5.152 1.00 82.75 117 VAL A N 1
ATOM 836 C CA . VAL A 1 117 ? -11.933 -3.067 -5.034 1.00 82.75 117 VAL A CA 1
ATOM 837 C C . VAL A 1 117 ? -11.031 -1.824 -5.158 1.00 82.75 117 VAL A C 1
ATOM 839 O O . VAL A 1 117 ? -9.832 -1.902 -4.879 1.00 82.75 117 VAL A O 1
ATOM 842 N N . PRO A 1 118 ? -11.580 -0.644 -5.519 1.00 84.56 118 PRO A N 1
ATOM 843 C CA . PRO A 1 118 ? -10.828 0.610 -5.574 1.00 84.56 118 PRO A CA 1
ATOM 844 C C . PRO A 1 118 ? -10.031 0.922 -4.300 1.00 84.56 118 PRO A C 1
ATOM 846 O O . PRO A 1 118 ? -10.534 0.794 -3.181 1.00 84.56 118 PRO A O 1
ATOM 849 N N . VAL A 1 119 ? -8.802 1.413 -4.478 1.00 95.00 119 VAL A N 1
ATOM 850 C CA . VAL A 1 119 ? -7.990 1.946 -3.374 1.00 95.00 119 VAL A CA 1
ATOM 851 C C . VAL A 1 119 ? -8.624 3.245 -2.881 1.00 95.00 119 VAL A C 1
ATOM 853 O O . VAL A 1 119 ? -8.860 4.160 -3.671 1.00 95.00 119 VAL A O 1
ATOM 856 N N . VAL A 1 120 ? -8.857 3.351 -1.574 1.00 96.94 120 VAL A N 1
ATOM 857 C CA . VAL A 1 120 ? -9.391 4.558 -0.939 1.00 96.94 120 VAL A CA 1
ATOM 858 C C . VAL A 1 120 ? -8.239 5.430 -0.444 1.00 96.94 120 VAL A C 1
ATOM 860 O O . VAL A 1 120 ? -7.544 5.084 0.511 1.00 96.94 120 VAL A O 1
ATOM 863 N N . VAL A 1 121 ? -8.029 6.586 -1.072 1.00 96.81 121 VAL A N 1
ATOM 864 C CA . VAL A 1 121 ? -7.031 7.574 -0.634 1.00 96.81 121 VAL A CA 1
ATOM 865 C C . VAL A 1 121 ? -7.697 8.604 0.264 1.00 96.81 121 VAL A C 1
ATOM 867 O O . VAL A 1 121 ? -8.578 9.337 -0.178 1.00 96.81 121 VAL A O 1
ATOM 870 N N . VAL A 1 122 ? -7.245 8.706 1.514 1.00 94.50 122 VAL A N 1
ATOM 871 C CA . VAL A 1 122 ? -7.797 9.660 2.484 1.00 94.50 122 VAL A CA 1
ATOM 872 C C . VAL A 1 122 ? -6.865 10.856 2.651 1.00 94.50 122 VAL A C 1
ATOM 874 O O . VAL A 1 122 ? -5.744 10.722 3.151 1.00 94.50 122 VAL A O 1
ATOM 877 N N . ARG A 1 123 ? -7.336 12.038 2.243 1.00 91.75 123 ARG A N 1
ATOM 878 C CA . ARG A 1 123 ? -6.607 13.317 2.320 1.00 91.75 123 ARG A CA 1
ATOM 879 C C . ARG A 1 123 ? -7.164 14.245 3.396 1.00 91.75 123 ARG A C 1
ATOM 881 O O . ARG A 1 123 ? -8.329 14.137 3.774 1.00 91.75 123 ARG A O 1
ATOM 888 N N . ALA A 1 124 ? -6.354 15.200 3.844 1.00 86.56 124 ALA A N 1
ATOM 889 C CA . ALA A 1 124 ? -6.836 16.301 4.673 1.00 86.56 124 ALA A CA 1
ATOM 890 C C . ALA A 1 124 ? -7.750 17.256 3.876 1.00 86.56 124 ALA A C 1
ATOM 892 O O . ALA A 1 124 ? -7.706 17.314 2.643 1.00 86.56 124 ALA A O 1
ATOM 893 N N . ALA A 1 125 ? -8.578 18.026 4.585 1.00 83.56 125 ALA A N 1
ATOM 894 C CA . ALA A 1 125 ? -9.398 19.070 3.980 1.00 83.56 125 ALA A CA 1
ATOM 895 C C . ALA A 1 125 ? -8.531 20.103 3.238 1.00 83.56 125 ALA A C 1
ATOM 897 O O . ALA A 1 125 ? -7.507 20.542 3.750 1.00 83.56 125 ALA A O 1
ATOM 898 N N . GLY A 1 126 ? -8.917 20.454 2.008 1.00 81.62 126 GLY A N 1
ATOM 899 C CA . GLY A 1 126 ? -8.172 21.408 1.174 1.00 81.62 126 GLY A CA 1
ATOM 900 C C . GLY A 1 126 ? -6.805 20.928 0.660 1.00 81.62 126 GLY A C 1
ATOM 901 O O . GLY A 1 126 ? -6.182 21.643 -0.115 1.00 81.62 126 GLY A O 1
ATOM 902 N N . GLN A 1 127 ? -6.339 19.729 1.027 1.00 86.00 127 GLN A N 1
ATOM 903 C CA . GLN A 1 127 ? -5.048 19.207 0.575 1.00 86.00 127 GLN A CA 1
ATOM 904 C C . GLN A 1 127 ? -5.084 18.854 -0.917 1.00 86.00 127 GLN A C 1
ATOM 906 O O . GLN A 1 127 ? -5.842 17.974 -1.333 1.00 86.00 127 GLN A O 1
ATOM 911 N N . GLU A 1 128 ? -4.230 19.487 -1.713 1.00 87.94 128 GLU A N 1
ATOM 912 C CA . GLU A 1 128 ? -3.957 19.060 -3.085 1.00 87.94 128 GLU A CA 1
ATOM 913 C C . GLU A 1 128 ? -3.172 17.739 -3.089 1.00 87.94 128 GLU A C 1
ATOM 915 O O . GLU A 1 128 ? -2.312 17.500 -2.235 1.00 87.94 128 GLU A O 1
ATOM 920 N N . LEU A 1 129 ? -3.492 16.863 -4.040 1.00 91.31 129 LEU A N 1
ATOM 921 C CA . LEU A 1 129 ? -2.810 15.588 -4.248 1.00 91.31 129 LEU A CA 1
ATOM 922 C C . LEU A 1 129 ? -2.152 15.581 -5.635 1.00 91.31 129 LEU A C 1
ATOM 924 O O . LEU A 1 129 ? -2.715 16.172 -6.561 1.00 91.31 129 LEU A O 1
ATOM 928 N N . PRO A 1 130 ? -1.008 14.893 -5.811 1.00 91.12 130 PRO A N 1
ATOM 929 C CA . PRO A 1 130 ? -0.487 14.598 -7.142 1.00 91.12 130 PRO A CA 1
ATOM 930 C C . PRO A 1 130 ? -1.478 13.739 -7.945 1.00 91.12 130 PRO A C 1
ATOM 932 O O . PRO A 1 130 ? -2.404 13.148 -7.388 1.00 91.12 130 PRO A O 1
ATOM 935 N N . ALA A 1 131 ? -1.270 13.656 -9.261 1.00 90.38 131 ALA A N 1
ATOM 936 C CA . ALA A 1 131 ? -2.105 12.848 -10.143 1.00 90.38 131 ALA A CA 1
ATOM 937 C C . ALA A 1 131 ? -2.107 11.363 -9.728 1.00 90.38 131 ALA A C 1
ATOM 939 O O . ALA A 1 131 ? -1.070 10.796 -9.377 1.00 90.38 131 ALA A O 1
ATOM 940 N N . LEU A 1 132 ? -3.284 10.737 -9.791 1.00 91.75 132 LEU A N 1
ATOM 941 C CA . LEU A 1 132 ? -3.508 9.341 -9.415 1.00 91.75 132 LEU A CA 1
ATOM 942 C C . LEU A 1 132 ? -4.268 8.587 -10.515 1.00 91.75 132 LEU A C 1
ATOM 944 O O . LEU A 1 132 ? -5.002 9.213 -11.283 1.00 91.75 132 LEU A O 1
ATOM 948 N N . PRO A 1 133 ? -4.128 7.249 -10.588 1.00 85.44 133 PRO A N 1
ATOM 949 C CA . PRO A 1 133 ? -4.923 6.419 -11.489 1.00 85.44 133 PRO A CA 1
ATOM 950 C C . PRO A 1 133 ? -6.434 6.593 -11.274 1.00 85.44 133 PRO A C 1
ATOM 952 O O . PRO A 1 133 ? -6.901 6.767 -10.151 1.00 85.44 133 PRO A O 1
ATOM 955 N N . ALA A 1 134 ? -7.218 6.468 -12.347 1.00 77.94 134 ALA A N 1
ATOM 956 C CA . ALA A 1 134 ? -8.673 6.660 -12.311 1.00 77.94 134 ALA A CA 1
ATOM 957 C C . ALA A 1 134 ? -9.444 5.610 -11.476 1.00 77.94 134 ALA A C 1
ATOM 959 O O . ALA A 1 134 ? -10.624 5.799 -11.197 1.00 77.94 134 ALA A O 1
ATOM 960 N N . CYS A 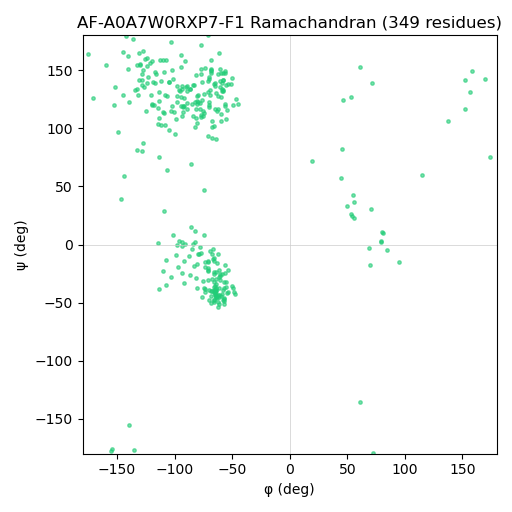1 135 ? -8.798 4.511 -11.074 1.00 79.81 135 CYS A N 1
ATOM 961 C CA . CYS A 1 135 ? -9.355 3.459 -10.215 1.00 79.81 135 CYS A CA 1
ATOM 962 C C . CYS A 1 135 ? -9.226 3.746 -8.702 1.00 79.81 135 CYS A C 1
ATOM 964 O O . CYS A 1 135 ? -9.380 2.836 -7.888 1.00 79.81 135 CYS A O 1
ATOM 966 N N . VAL A 1 136 ? -8.927 4.990 -8.320 1.00 92.38 136 VAL A N 1
ATOM 967 C CA . VAL A 1 136 ? -8.717 5.419 -6.929 1.00 92.38 136 VAL A CA 1
ATOM 968 C C . VAL A 1 136 ? -9.884 6.287 -6.457 1.00 92.38 136 VAL A C 1
ATOM 970 O O . VAL A 1 136 ? -10.215 7.287 -7.093 1.00 92.38 136 VAL A O 1
ATOM 973 N N . GLU A 1 137 ? -10.478 5.951 -5.311 1.00 95.31 137 GLU A N 1
ATOM 974 C CA . GLU A 1 137 ? -11.520 6.766 -4.676 1.00 95.31 137 GLU A CA 1
ATOM 975 C C . GLU A 1 137 ? -10.885 7.721 -3.659 1.00 95.31 137 GLU A C 1
ATOM 977 O O . GLU A 1 137 ? -10.309 7.298 -2.656 1.00 95.31 137 GLU A O 1
ATOM 982 N N . ILE A 1 138 ? -10.960 9.029 -3.918 1.00 94.88 138 ILE A N 1
ATOM 983 C CA . ILE A 1 138 ? -10.379 10.051 -3.039 1.00 94.88 138 ILE A CA 1
ATOM 984 C C . ILE A 1 138 ? -11.438 10.527 -2.044 1.00 94.88 138 ILE A C 1
ATOM 986 O O . ILE A 1 138 ? -12.444 11.130 -2.418 1.00 94.88 138 ILE A O 1
ATOM 990 N N . VAL A 1 139 ? -11.164 10.318 -0.760 1.00 93.19 139 VAL A N 1
ATOM 991 C CA . VAL A 1 139 ? -12.020 10.698 0.366 1.00 93.19 139 VAL A CA 1
ATOM 992 C C . VAL A 1 139 ? -11.346 11.815 1.154 1.00 93.19 139 VAL A C 1
ATOM 994 O O . VAL A 1 139 ? -10.131 11.825 1.352 1.00 93.19 139 VAL A O 1
ATOM 997 N N . GLN A 1 140 ? -12.133 12.779 1.620 1.00 89.19 140 GLN A N 1
ATOM 998 C CA . GLN A 1 140 ? -11.646 13.848 2.483 1.00 89.19 140 GLN A CA 1
ATOM 999 C C . GLN A 1 140 ? -11.944 13.517 3.948 1.00 89.19 140 GLN A C 1
ATOM 1001 O O . GLN A 1 140 ? -13.096 13.266 4.301 1.00 89.19 140 GLN A O 1
ATOM 1006 N N . ASP A 1 141 ? -10.929 13.573 4.811 1.00 82.62 141 ASP A N 1
ATOM 1007 C CA . ASP A 1 141 ? -11.148 13.615 6.256 1.00 82.62 141 ASP A CA 1
ATOM 1008 C C . ASP A 1 141 ? -11.857 14.933 6.605 1.00 82.62 141 ASP A C 1
ATOM 1010 O O . ASP A 1 141 ? -11.329 16.029 6.393 1.00 82.62 141 ASP A O 1
ATOM 1014 N N . ALA A 1 142 ? -13.080 14.821 7.125 1.00 68.69 142 ALA A N 1
ATOM 1015 C CA . ALA A 1 142 ? -13.903 15.957 7.526 1.00 68.69 142 ALA A CA 1
ATOM 1016 C C . ALA A 1 142 ? -13.323 16.738 8.723 1.00 68.69 142 ALA A C 1
ATOM 1018 O O . ALA A 1 142 ? -13.802 17.831 9.026 1.00 68.69 142 ALA A O 1
ATOM 1019 N N . HIS A 1 143 ? -12.316 16.196 9.417 1.00 67.06 143 HIS A N 1
ATOM 1020 C CA . HIS A 1 143 ? -11.767 16.771 10.639 1.00 67.06 143 HIS A CA 1
ATOM 1021 C C . HIS A 1 143 ? -10.234 16.818 10.625 1.00 67.06 143 HIS A C 1
ATOM 1023 O O . HIS A 1 143 ? -9.559 16.002 11.258 1.00 67.06 143 HIS A O 1
ATOM 1029 N N . GLU A 1 144 ? -9.679 17.836 9.963 1.00 63.09 144 GLU A N 1
ATOM 1030 C CA . GLU A 1 144 ? -8.231 18.047 9.897 1.00 63.09 144 GLU A CA 1
ATOM 1031 C C . GLU A 1 144 ? -7.557 18.009 11.286 1.00 63.09 144 GLU A C 1
ATOM 1033 O O . GLU A 1 144 ? -8.090 18.469 12.300 1.00 63.09 144 GLU A O 1
ATOM 1038 N N . GLY A 1 145 ? -6.350 17.441 11.337 1.00 62.69 145 GLY A N 1
ATOM 1039 C CA . GLY A 1 145 ? -5.516 17.428 12.537 1.00 62.69 145 GLY A CA 1
ATOM 1040 C C . GLY A 1 145 ? -5.911 16.378 13.576 1.00 62.69 145 GLY A C 1
ATOM 1041 O O . GLY A 1 145 ? -5.259 16.301 14.617 1.00 62.69 145 GLY A O 1
ATOM 1042 N N . ARG A 1 146 ? -6.914 15.529 13.305 1.00 70.31 146 ARG A N 1
ATOM 1043 C CA . ARG A 1 146 ? -7.337 14.455 14.222 1.00 70.31 146 ARG A CA 1
ATOM 1044 C C . ARG A 1 146 ? -6.503 13.165 14.158 1.00 70.31 146 ARG A C 1
ATOM 1046 O O . ARG A 1 146 ? -6.855 12.175 14.794 1.00 70.31 146 ARG A O 1
ATOM 1053 N N . GLY A 1 147 ? -5.356 13.192 13.482 1.00 79.38 147 GLY A N 1
ATOM 1054 C CA . GLY A 1 147 ? -4.412 12.072 13.432 1.00 79.38 147 GLY A CA 1
ATOM 1055 C C . GLY A 1 147 ? -4.900 10.884 12.589 1.00 79.38 147 GLY A C 1
ATOM 1056 O O . GLY A 1 147 ? -5.991 10.927 12.021 1.00 79.38 147 GLY A O 1
ATOM 1057 N N . PRO A 1 148 ? -4.102 9.804 12.498 1.00 87.88 148 PRO A N 1
ATOM 1058 C CA . PRO A 1 148 ? -4.359 8.707 11.561 1.00 87.88 148 PRO A CA 1
ATOM 1059 C C . PRO A 1 148 ? -5.695 7.989 11.798 1.00 87.88 148 PRO A C 1
ATOM 1061 O O . PRO A 1 148 ? -6.283 7.481 10.850 1.00 87.88 148 PRO A O 1
ATOM 1064 N N . LEU A 1 149 ? -6.213 7.975 13.032 1.00 91.19 149 LEU A N 1
ATOM 1065 C CA . LEU A 1 149 ? -7.462 7.280 13.353 1.00 91.19 149 LEU A CA 1
ATOM 1066 C C . LEU A 1 149 ? -8.691 7.895 12.658 1.00 91.19 149 LEU A C 1
ATOM 1068 O O . LEU A 1 149 ? -9.606 7.162 12.294 1.00 91.19 149 LEU A O 1
ATOM 1072 N N . ALA A 1 150 ? -8.706 9.214 12.434 1.00 90.75 150 ALA A N 1
ATOM 1073 C CA . ALA A 1 150 ? -9.770 9.873 11.673 1.00 90.75 150 ALA A CA 1
ATOM 1074 C C . ALA A 1 150 ? -9.727 9.477 10.187 1.00 90.75 150 ALA A C 1
ATOM 1076 O O . ALA A 1 150 ? -10.762 9.152 9.603 1.00 90.75 150 ALA A O 1
ATOM 1077 N N . GLY A 1 151 ? -8.521 9.369 9.621 1.00 92.69 151 GLY A N 1
ATOM 1078 C CA . GLY A 1 151 ? -8.322 8.841 8.275 1.00 92.69 151 GLY A CA 1
ATOM 1079 C C . GLY A 1 151 ? -8.773 7.382 8.129 1.00 92.69 151 GLY A C 1
ATOM 1080 O O . GLY A 1 151 ? -9.484 7.052 7.182 1.00 92.69 151 GLY A O 1
ATOM 1081 N N . ILE A 1 152 ? -8.444 6.526 9.105 1.00 94.56 152 ILE A N 1
ATOM 1082 C CA . ILE A 1 152 ? -8.928 5.135 9.171 1.00 94.56 152 ILE A CA 1
ATOM 1083 C C . ILE A 1 152 ? -10.461 5.097 9.232 1.00 94.56 152 ILE A C 1
ATOM 1085 O O . ILE A 1 152 ? -11.072 4.321 8.503 1.00 94.56 152 ILE A O 1
ATOM 1089 N N . ALA A 1 153 ? -11.095 5.953 10.043 1.00 94.44 153 ALA A N 1
ATOM 1090 C CA . ALA A 1 153 ? -12.555 6.021 10.140 1.00 94.44 153 ALA A CA 1
ATOM 1091 C C . ALA A 1 153 ? -13.205 6.321 8.780 1.00 94.44 153 ALA A C 1
ATOM 1093 O O . ALA A 1 153 ? -14.132 5.624 8.374 1.00 94.44 153 ALA A O 1
ATOM 1094 N N . ALA A 1 154 ? -12.692 7.330 8.068 1.00 94.06 154 ALA A N 1
ATOM 1095 C CA . ALA A 1 154 ? -13.202 7.725 6.759 1.00 94.06 154 ALA A CA 1
ATOM 1096 C C . ALA A 1 154 ? -13.002 6.625 5.701 1.00 94.06 154 ALA A C 1
ATOM 1098 O O . ALA A 1 154 ? -13.927 6.326 4.948 1.00 94.06 154 ALA A O 1
ATOM 1099 N N . GLY A 1 155 ? -11.829 5.981 5.676 1.00 95.25 155 GLY A N 1
ATOM 1100 C CA . GLY A 1 155 ? -11.542 4.884 4.749 1.00 95.25 155 GLY A CA 1
ATOM 1101 C C . GLY A 1 155 ? -12.400 3.639 5.001 1.00 95.25 155 GLY A C 1
ATOM 1102 O O . GLY A 1 155 ? -13.010 3.109 4.072 1.00 95.25 155 GLY A O 1
ATOM 1103 N N . LEU A 1 156 ? -12.512 3.199 6.261 1.00 95.75 156 LEU A N 1
ATOM 1104 C CA . LEU A 1 156 ? -13.335 2.037 6.623 1.00 95.75 156 LEU A CA 1
ATOM 1105 C C . LEU A 1 156 ? -14.826 2.297 6.374 1.00 95.75 156 LEU A C 1
ATOM 1107 O O . LEU A 1 156 ? -15.524 1.386 5.945 1.00 95.75 156 LEU A O 1
ATOM 1111 N N . ALA A 1 157 ? -15.315 3.524 6.584 1.00 94.94 157 ALA A N 1
ATOM 1112 C CA . ALA A 1 157 ? -16.705 3.883 6.295 1.00 94.94 157 ALA A CA 1
ATOM 1113 C C . ALA A 1 157 ? -17.058 3.788 4.798 1.00 94.94 157 ALA A C 1
ATOM 1115 O O . ALA A 1 157 ? -18.205 3.498 4.468 1.00 94.94 157 ALA A O 1
ATOM 1116 N N . VAL A 1 158 ? -16.089 3.999 3.899 1.00 94.88 158 VAL A N 1
ATOM 1117 C CA . VAL A 1 158 ? -16.277 3.853 2.445 1.00 94.88 158 VAL A CA 1
ATOM 1118 C C . VAL A 1 158 ? -16.194 2.393 1.993 1.00 94.88 158 VAL A C 1
ATOM 1120 O O . VAL A 1 158 ? -16.966 1.985 1.125 1.00 94.88 158 VAL A O 1
ATOM 1123 N N . LEU A 1 159 ? -15.301 1.598 2.592 1.00 94.56 159 LEU A N 1
ATOM 1124 C CA . LEU A 1 159 ? -15.162 0.167 2.287 1.00 94.56 159 LEU A CA 1
ATOM 1125 C C . LEU A 1 159 ? -16.208 -0.723 2.981 1.00 94.56 159 LEU A C 1
ATOM 1127 O O . LEU A 1 159 ? -16.414 -1.860 2.554 1.00 94.56 159 LEU A O 1
ATOM 1131 N N . ALA A 1 160 ? -16.895 -0.230 4.015 1.00 92.50 160 ALA A N 1
ATOM 1132 C CA . ALA A 1 160 ? -17.968 -0.949 4.695 1.00 92.50 160 ALA A CA 1
ATOM 1133 C C . ALA A 1 160 ? -19.078 -1.361 3.710 1.00 92.50 160 ALA A C 1
ATOM 1135 O O . ALA A 1 160 ? -19.693 -0.528 3.046 1.00 92.50 160 ALA A O 1
ATOM 1136 N N . GLY A 1 161 ? -19.331 -2.670 3.611 1.00 89.62 161 GLY A N 1
ATOM 1137 C CA . GLY A 1 161 ? -20.291 -3.241 2.659 1.00 89.62 161 GLY A CA 1
ATOM 1138 C C . GLY A 1 161 ? -19.781 -3.374 1.217 1.00 89.62 161 GLY A C 1
ATOM 1139 O O . GLY A 1 161 ? -20.541 -3.832 0.367 1.00 89.62 161 GLY A O 1
ATOM 1140 N N . ARG A 1 162 ? -18.520 -3.007 0.943 1.00 91.44 162 ARG A N 1
ATOM 1141 C CA . ARG A 1 162 ? -17.818 -3.268 -0.329 1.00 91.44 162 ARG A CA 1
ATOM 1142 C C . ARG A 1 162 ? -16.743 -4.350 -0.199 1.00 91.44 162 ARG A C 1
ATOM 1144 O O . ARG A 1 162 ? -16.549 -5.109 -1.132 1.00 91.44 162 ARG A O 1
ATOM 1151 N N . ALA A 1 163 ? -16.076 -4.409 0.952 1.00 93.38 163 ALA A N 1
ATOM 1152 C CA . ALA A 1 163 ? -15.082 -5.414 1.314 1.00 93.38 163 ALA A CA 1
ATOM 1153 C C . ALA A 1 163 ? -15.256 -5.793 2.795 1.00 93.38 163 ALA A C 1
ATOM 1155 O O . ALA A 1 163 ? -15.692 -4.959 3.597 1.00 93.38 163 ALA A O 1
ATOM 1156 N N . GLU A 1 164 ? -14.905 -7.019 3.189 1.00 93.50 164 GLU A N 1
ATOM 1157 C CA . GLU A 1 164 ? -14.940 -7.428 4.609 1.00 93.50 164 GLU A CA 1
ATOM 1158 C C . GLU A 1 164 ? -13.693 -6.972 5.380 1.00 93.50 164 GLU A C 1
ATOM 1160 O O . GLU A 1 164 ? -13.753 -6.683 6.580 1.00 93.50 164 GLU A O 1
ATOM 1165 N N . THR A 1 165 ? -12.572 -6.853 4.669 1.00 95.56 165 THR A N 1
ATOM 1166 C CA . THR A 1 165 ? -11.257 -6.495 5.203 1.00 95.56 165 THR A CA 1
ATOM 1167 C C . THR A 1 165 ? -10.663 -5.331 4.411 1.00 95.56 165 THR A C 1
ATOM 1169 O O . THR A 1 165 ? -10.873 -5.202 3.205 1.00 95.56 165 THR A O 1
ATOM 1172 N N . ALA A 1 166 ? -9.906 -4.474 5.092 1.00 96.88 166 ALA A N 1
ATOM 1173 C CA . ALA A 1 166 ? -9.145 -3.389 4.492 1.00 96.88 166 ALA A CA 1
ATOM 1174 C C . ALA A 1 166 ? -7.702 -3.381 5.011 1.00 96.88 166 ALA A C 1
ATOM 1176 O O . ALA A 1 166 ? -7.481 -3.346 6.223 1.00 96.88 166 ALA A O 1
ATOM 1177 N N . PHE A 1 167 ? -6.717 -3.354 4.113 1.00 97.88 167 PHE A N 1
ATOM 1178 C CA . PHE A 1 167 ? -5.335 -3.045 4.480 1.00 97.88 167 PHE A CA 1
ATOM 1179 C C . PHE A 1 167 ? -5.160 -1.530 4.620 1.00 97.88 167 PHE A C 1
ATOM 1181 O O . PHE A 1 167 ? -5.520 -0.774 3.718 1.00 97.88 167 PHE A O 1
ATOM 1188 N N . VAL A 1 168 ? -4.609 -1.068 5.740 1.00 97.88 168 VAL A N 1
ATOM 1189 C CA . VAL A 1 168 ? -4.361 0.356 6.003 1.00 97.88 168 VAL A CA 1
ATOM 1190 C C . VAL A 1 168 ? -2.871 0.644 5.891 1.00 97.88 168 VAL A C 1
ATOM 1192 O O . VAL A 1 168 ? -2.064 0.030 6.590 1.00 97.88 168 VAL A O 1
ATOM 1195 N N . THR A 1 169 ? -2.522 1.647 5.085 1.00 97.19 169 THR A N 1
ATOM 1196 C CA . THR A 1 169 ? -1.164 2.190 5.009 1.00 97.19 169 THR A CA 1
ATOM 1197 C C . THR A 1 169 ? -1.124 3.708 4.826 1.00 97.19 169 THR A C 1
ATOM 119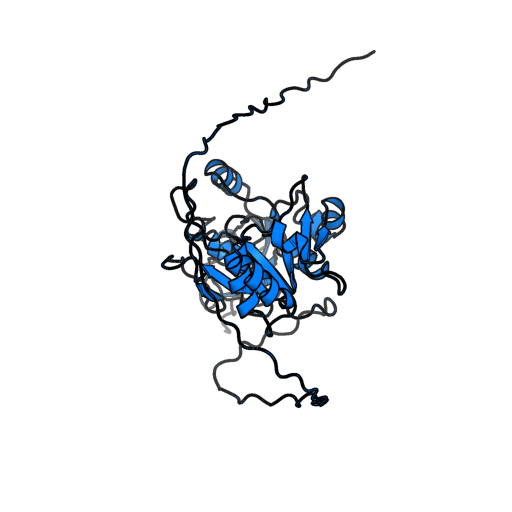9 O O . THR A 1 169 ? -2.158 4.375 4.780 1.00 97.19 169 THR A O 1
ATOM 1202 N N . SER A 1 170 ? 0.075 4.278 4.764 1.00 93.94 170 SER A N 1
ATOM 1203 C CA . SER A 1 170 ? 0.343 5.711 4.652 1.00 93.94 170 SER A CA 1
ATOM 1204 C C . SER A 1 170 ? 1.511 5.987 3.703 1.00 93.94 170 SER A C 1
ATOM 1206 O O . SER A 1 170 ? 2.303 5.109 3.373 1.00 93.94 170 SER A O 1
ATOM 1208 N N . THR A 1 171 ? 1.615 7.231 3.231 1.00 92.94 171 THR A N 1
ATOM 1209 C CA . THR A 1 171 ? 2.634 7.633 2.231 1.00 92.94 171 THR A CA 1
ATOM 1210 C C . THR A 1 171 ? 4.087 7.594 2.721 1.00 92.94 171 THR A C 1
ATOM 1212 O O . THR A 1 171 ? 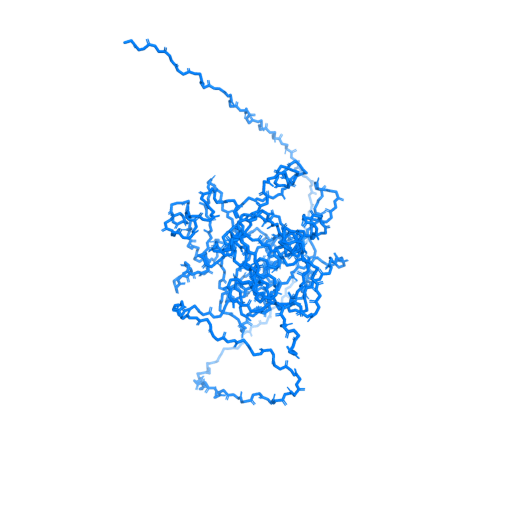4.997 7.854 1.941 1.00 92.94 171 THR A O 1
ATOM 1215 N N . ASP A 1 172 ? 4.327 7.289 3.996 1.00 91.94 172 ASP A N 1
ATOM 1216 C CA . ASP A 1 172 ? 5.657 7.201 4.596 1.00 91.94 172 ASP A CA 1
ATOM 1217 C C . ASP A 1 172 ? 6.272 5.800 4.616 1.00 91.94 172 ASP A C 1
ATOM 1219 O O . ASP A 1 172 ? 7.433 5.699 4.997 1.00 91.94 172 ASP A O 1
ATOM 1223 N N . ALA A 1 173 ? 5.579 4.766 4.129 1.00 93.25 173 ALA A N 1
ATOM 1224 C CA . ALA A 1 173 ? 6.125 3.416 3.953 1.00 93.25 173 ALA A CA 1
ATOM 1225 C C . ALA A 1 173 ? 6.388 3.076 2.461 1.00 93.25 173 ALA A C 1
ATOM 1227 O O . ALA A 1 173 ? 5.747 2.183 1.904 1.00 93.25 173 ALA A O 1
ATOM 1228 N N . PRO A 1 174 ? 7.308 3.758 1.742 1.00 93.69 174 PRO A N 1
ATOM 1229 C CA . PRO A 1 174 ? 7.527 3.497 0.315 1.00 93.69 174 PRO A CA 1
ATOM 1230 C C . PRO A 1 174 ? 8.203 2.155 0.030 1.00 93.69 174 PRO A C 1
ATOM 1232 O O . PRO A 1 174 ? 8.213 1.717 -1.120 1.00 93.69 174 PRO A O 1
ATOM 1235 N N . LEU A 1 175 ? 8.797 1.501 1.026 1.00 96.00 175 LEU A N 1
ATOM 1236 C CA . LEU A 1 175 ? 9.417 0.188 0.847 1.00 96.00 175 LEU A CA 1
ATOM 1237 C C . LEU A 1 175 ? 8.405 -0.971 0.961 1.00 96.00 175 LEU A C 1
ATOM 1239 O O . LEU A 1 175 ? 8.789 -2.115 0.748 1.00 96.00 175 LEU A O 1
ATOM 1243 N N . LEU A 1 176 ? 7.118 -0.672 1.201 1.00 97.25 176 LEU A N 1
ATOM 1244 C CA . LEU A 1 176 ? 6.018 -1.638 1.274 1.00 97.25 176 LEU A CA 1
ATOM 1245 C C . LEU A 1 176 ? 6.022 -2.650 0.117 1.00 97.25 176 LEU A C 1
ATOM 1247 O O . LEU A 1 176 ? 5.958 -2.289 -1.061 1.00 97.25 176 LEU A O 1
ATOM 1251 N N . HIS A 1 177 ? 6.022 -3.933 0.465 1.00 97.31 177 HIS A N 1
ATOM 1252 C CA . HIS A 1 177 ? 6.012 -5.031 -0.488 1.00 97.31 177 HIS A CA 1
ATOM 1253 C C . HIS A 1 177 ? 4.589 -5.595 -0.707 1.00 97.31 177 HIS A C 1
ATOM 1255 O O . HIS A 1 177 ? 3.886 -5.854 0.269 1.00 97.31 177 HIS A O 1
ATOM 1261 N N . PRO A 1 178 ? 4.139 -5.885 -1.946 1.00 96.06 178 PRO A N 1
ATOM 1262 C CA . PRO A 1 178 ? 2.824 -6.500 -2.185 1.00 96.06 178 PRO A CA 1
ATOM 1263 C C . PRO A 1 178 ? 2.633 -7.839 -1.463 1.00 96.06 178 PRO A C 1
ATOM 1265 O O . PRO A 1 178 ? 1.559 -8.112 -0.933 1.00 96.06 178 PRO A O 1
ATOM 1268 N N . ALA A 1 179 ? 3.687 -8.661 -1.389 1.00 95.75 179 ALA A N 1
ATOM 1269 C CA . ALA A 1 179 ? 3.645 -9.910 -0.627 1.00 95.75 179 ALA A CA 1
ATOM 1270 C C . ALA A 1 179 ? 3.376 -9.659 0.868 1.00 95.75 179 ALA A C 1
ATOM 1272 O O . ALA A 1 179 ? 2.612 -10.406 1.468 1.00 95.75 179 ALA A O 1
ATOM 1273 N N . PHE A 1 180 ? 3.926 -8.579 1.443 1.00 97.75 180 PHE A N 1
ATOM 1274 C CA . PHE A 1 180 ? 3.671 -8.174 2.829 1.00 97.75 180 PHE A CA 1
ATOM 1275 C C . PHE A 1 180 ? 2.199 -7.814 3.046 1.00 97.75 180 PHE A C 1
ATOM 1277 O O . PHE A 1 180 ? 1.576 -8.309 3.983 1.00 97.75 180 PHE A O 1
ATOM 1284 N N . VAL A 1 181 ? 1.614 -7.031 2.133 1.00 97.19 181 VAL A N 1
ATOM 1285 C CA . VAL A 1 181 ? 0.180 -6.695 2.155 1.00 97.19 181 VAL A CA 1
ATOM 1286 C C . VAL A 1 181 ? -0.679 -7.963 2.130 1.00 97.19 181 VAL A C 1
ATOM 1288 O O . VAL A 1 181 ? -1.529 -8.144 3.002 1.00 97.19 181 VAL A O 1
ATOM 1291 N N . HIS A 1 182 ? -0.424 -8.875 1.184 1.00 94.94 182 HIS A N 1
ATOM 1292 C CA . HIS A 1 182 ? -1.151 -10.144 1.103 1.00 94.94 182 HIS A CA 1
ATOM 1293 C C . HIS A 1 182 ? -0.970 -11.005 2.356 1.00 94.94 182 HIS A C 1
ATOM 1295 O O . HIS A 1 182 ? -1.950 -11.559 2.845 1.00 94.94 182 HIS A O 1
ATOM 1301 N N . HIS A 1 183 ? 0.246 -11.113 2.896 1.00 96.00 183 HIS A N 1
ATOM 1302 C CA . HIS A 1 183 ? 0.512 -11.896 4.101 1.00 96.00 183 HIS A CA 1
ATOM 1303 C C . HIS A 1 183 ? -0.275 -11.362 5.308 1.00 96.00 183 HIS A C 1
ATOM 1305 O O . HIS A 1 183 ? -1.008 -12.115 5.947 1.00 96.00 183 HIS A O 1
ATOM 1311 N N . VAL A 1 184 ? -0.197 -10.054 5.581 1.00 97.12 184 VAL A N 1
ATOM 1312 C CA . VAL A 1 184 ? -0.893 -9.428 6.720 1.00 97.12 184 VAL A CA 1
ATOM 1313 C C . VAL A 1 184 ? -2.414 -9.525 6.588 1.00 97.12 184 VAL A C 1
ATOM 1315 O O . VAL A 1 184 ? -3.097 -9.761 7.583 1.00 97.12 184 VAL A O 1
ATOM 1318 N N . VAL A 1 185 ? -2.960 -9.391 5.375 1.00 95.56 185 VAL A N 1
ATOM 1319 C CA . VAL A 1 185 ? -4.402 -9.571 5.134 1.00 95.56 185 VAL A CA 1
ATOM 1320 C C . VAL A 1 185 ? -4.829 -11.027 5.317 1.00 95.56 185 VAL A C 1
ATOM 1322 O O . VAL A 1 185 ? -5.834 -11.277 5.974 1.00 95.56 185 VAL A O 1
ATOM 1325 N N . ARG A 1 186 ? -4.063 -11.992 4.793 1.00 93.81 186 ARG A N 1
ATOM 1326 C CA . ARG A 1 186 ? -4.373 -13.431 4.910 1.00 93.81 186 ARG A CA 1
ATOM 1327 C C . ARG A 1 186 ? -4.187 -13.984 6.317 1.00 93.81 186 ARG A C 1
ATOM 1329 O O . ARG A 1 186 ? -4.778 -15.010 6.638 1.00 93.81 186 ARG A O 1
ATOM 1336 N N . ALA A 1 187 ? -3.381 -13.326 7.146 1.00 94.81 187 ALA A N 1
ATOM 1337 C CA . ALA A 1 187 ? -3.238 -13.684 8.547 1.00 94.81 187 ALA A CA 1
ATOM 1338 C C . ALA A 1 187 ? -4.520 -13.413 9.357 1.00 94.81 187 ALA A C 1
ATOM 1340 O O . ALA A 1 187 ? -4.762 -14.143 10.318 1.00 94.81 187 ALA A O 1
ATOM 1341 N N . LEU A 1 188 ? -5.332 -12.417 8.961 1.00 94.88 188 LEU A N 1
ATOM 1342 C CA . LEU A 1 188 ? -6.547 -11.990 9.665 1.00 94.88 188 LEU A CA 1
ATOM 1343 C C . LEU A 1 188 ? -7.650 -13.060 9.625 1.00 94.88 188 LEU A C 1
ATOM 1345 O O . LEU A 1 188 ? -8.489 -13.100 8.723 1.00 94.88 188 LEU A O 1
ATOM 1349 N N . ASP A 1 189 ? -7.656 -13.909 10.647 1.00 90.88 189 ASP A N 1
ATOM 1350 C CA . ASP A 1 189 ? -8.646 -14.969 10.830 1.00 90.88 189 ASP A CA 1
ATOM 1351 C C . ASP A 1 189 ? -10.048 -14.437 11.215 1.00 90.88 189 ASP A C 1
ATOM 1353 O O . ASP A 1 189 ? -10.296 -13.231 11.307 1.00 90.88 189 ASP A O 1
ATOM 1357 N N . GLY A 1 190 ? -11.007 -15.350 11.398 1.00 89.81 190 GLY A N 1
ATOM 1358 C CA . GLY A 1 190 ? -12.390 -15.025 11.770 1.00 89.81 190 GLY A CA 1
ATOM 1359 C C . GLY A 1 190 ? -12.620 -14.663 13.246 1.00 89.81 190 GLY A C 1
ATOM 1360 O O . GLY A 1 190 ? -13.730 -14.267 13.590 1.00 89.81 190 GLY A O 1
ATOM 1361 N N . GLU A 1 191 ? -11.615 -14.797 14.117 1.00 92.31 191 GLU A N 1
ATOM 1362 C CA . GLU A 1 191 ? -11.712 -14.499 15.556 1.00 92.31 191 GLU A CA 1
ATOM 1363 C C . GLU A 1 191 ? -11.186 -13.104 15.918 1.00 92.31 191 GLU A C 1
ATOM 1365 O O . GLU A 1 191 ? -11.521 -12.582 16.992 1.00 92.31 191 GLU A O 1
ATOM 1370 N N . HIS A 1 192 ? -10.373 -12.508 15.039 1.00 96.94 192 HIS A N 1
ATOM 1371 C CA . HIS A 1 192 ? -9.708 -11.224 15.235 1.00 96.94 192 HIS A CA 1
ATOM 1372 C C . HIS A 1 192 ? -10.281 -10.107 14.348 1.00 96.94 192 HIS A C 1
ATOM 1374 O O . HIS A 1 192 ? -10.714 -10.306 13.213 1.00 96.94 192 HIS A O 1
ATOM 1380 N N . ASP A 1 193 ? -10.234 -8.884 14.876 1.00 96.88 193 ASP A N 1
ATOM 1381 C CA . ASP A 1 193 ? -10.721 -7.685 14.187 1.00 96.88 193 ASP A CA 1
ATOM 1382 C C . ASP A 1 193 ? -9.610 -6.955 13.413 1.00 96.88 193 ASP A C 1
ATOM 1384 O O . ASP A 1 193 ? -9.888 -6.187 12.489 1.00 96.88 193 ASP A O 1
ATOM 1388 N N . VAL A 1 194 ? -8.351 -7.141 13.832 1.00 97.75 194 VAL A N 1
ATOM 1389 C CA . VAL A 1 194 ? -7.168 -6.464 13.279 1.00 97.75 194 VAL A CA 1
ATOM 1390 C C . VAL A 1 194 ? -5.972 -7.409 13.291 1.00 97.75 194 VAL A C 1
ATOM 1392 O O . VAL A 1 194 ? -5.621 -7.909 14.358 1.00 97.75 194 VAL A O 1
ATOM 1395 N N . ALA A 1 195 ? -5.291 -7.573 12.158 1.00 97.88 195 ALA A N 1
ATOM 1396 C CA . ALA A 1 195 ? -3.968 -8.190 12.091 1.00 97.88 195 ALA A CA 1
ATOM 1397 C C . ALA A 1 195 ? -2.914 -7.080 12.037 1.00 97.88 195 ALA A C 1
ATOM 1399 O O . ALA A 1 195 ? -2.806 -6.355 11.045 1.00 97.88 195 ALA A O 1
ATOM 1400 N N . VAL A 1 196 ? -2.178 -6.907 13.138 1.00 97.62 196 VAL A N 1
ATOM 1401 C CA . VAL A 1 196 ? -1.210 -5.819 13.324 1.00 97.62 196 VAL A CA 1
ATOM 1402 C C . VAL A 1 196 ? 0.218 -6.368 13.419 1.00 97.62 196 VAL A C 1
ATOM 1404 O O . VAL A 1 196 ? 0.530 -7.098 14.366 1.00 97.62 196 VAL A O 1
ATOM 1407 N N . PRO A 1 197 ? 1.109 -5.999 12.481 1.00 97.88 197 PRO A N 1
ATOM 1408 C CA . PRO A 1 197 ? 2.533 -6.269 12.610 1.00 97.88 197 PRO A CA 1
ATOM 1409 C C . PRO A 1 197 ? 3.133 -5.597 13.846 1.00 97.88 197 PRO A C 1
ATOM 1411 O O . PRO A 1 197 ? 2.872 -4.421 14.131 1.00 97.88 197 PRO A O 1
ATOM 1414 N N . GLU A 1 198 ? 3.955 -6.346 14.571 1.00 95.88 198 GLU A N 1
ATOM 1415 C CA . GLU A 1 198 ? 4.766 -5.867 15.684 1.00 95.88 198 GLU A CA 1
ATOM 1416 C C . GLU A 1 198 ? 6.223 -6.301 15.474 1.00 95.88 198 GLU A C 1
ATOM 1418 O O . GLU A 1 198 ? 6.652 -7.306 16.031 1.00 95.88 198 GLU A O 1
ATOM 1423 N N . ALA A 1 199 ? 6.955 -5.558 14.640 1.00 93.25 199 ALA A N 1
ATOM 1424 C CA . ALA A 1 199 ? 8.346 -5.838 14.289 1.00 93.25 199 ALA A CA 1
ATOM 1425 C C . ALA A 1 199 ? 9.309 -4.919 15.047 1.00 93.25 199 ALA A C 1
ATOM 1427 O O . ALA A 1 199 ? 8.964 -3.785 15.393 1.00 93.25 199 ALA A O 1
ATOM 1428 N N . HIS A 1 200 ? 10.522 -5.401 15.322 1.00 89.12 200 HIS A N 1
ATOM 1429 C CA . HIS A 1 200 ? 11.595 -4.618 15.957 1.00 89.12 200 HIS A CA 1
ATOM 1430 C C . HIS A 1 200 ? 11.186 -3.932 17.286 1.00 89.12 200 HIS A C 1
ATOM 1432 O O . HIS A 1 200 ? 11.745 -2.907 17.678 1.00 89.12 200 HIS A O 1
ATOM 1438 N N . GLY A 1 201 ? 10.191 -4.486 17.992 1.00 86.94 201 GLY A N 1
ATOM 1439 C CA . GLY A 1 201 ? 9.639 -3.928 19.235 1.00 86.94 201 GLY A CA 1
ATOM 1440 C C . GLY A 1 201 ? 8.611 -2.796 19.066 1.00 86.94 201 GLY A C 1
ATOM 1441 O O . GLY A 1 201 ? 8.234 -2.162 20.057 1.00 86.94 201 GLY A O 1
ATOM 1442 N N . HIS A 1 202 ? 8.130 -2.534 17.848 1.00 92.44 202 HIS A N 1
ATOM 1443 C CA . HIS A 1 202 ? 7.152 -1.489 17.541 1.00 92.44 202 HIS A CA 1
ATOM 1444 C C . HIS A 1 202 ? 5.909 -2.057 16.852 1.00 92.44 202 HIS A C 1
ATOM 1446 O O . HIS A 1 202 ? 5.998 -2.968 16.045 1.00 92.44 202 HIS A O 1
ATOM 1452 N N . ARG A 1 203 ? 4.724 -1.506 17.151 1.00 94.56 203 ARG A N 1
ATOM 1453 C CA . ARG A 1 203 ? 3.473 -1.850 16.450 1.00 94.56 203 ARG A CA 1
ATOM 1454 C C . ARG A 1 203 ? 3.275 -0.954 15.239 1.00 94.56 203 ARG A C 1
ATOM 1456 O O . ARG A 1 203 ? 3.379 0.266 15.372 1.00 94.56 203 ARG A O 1
ATOM 1463 N N . HIS A 1 204 ? 2.865 -1.540 14.118 1.00 96.12 204 HIS A N 1
ATOM 1464 C CA . HIS A 1 204 ? 2.652 -0.840 12.851 1.00 96.12 204 HIS A CA 1
ATOM 1465 C C . HIS A 1 204 ? 1.159 -0.831 12.460 1.00 96.12 204 HIS A C 1
ATOM 1467 O O . HIS A 1 204 ? 0.741 -1.549 11.556 1.00 96.12 204 HIS A O 1
ATOM 1473 N N . PRO A 1 205 ? 0.316 0.006 13.105 1.00 94.88 205 PRO A N 1
ATOM 1474 C CA . PRO A 1 205 ? -1.110 0.123 12.774 1.00 94.88 205 PRO A CA 1
ATOM 1475 C C . PRO A 1 205 ? -1.376 0.780 11.404 1.00 94.88 205 PRO A C 1
ATOM 1477 O O . PRO A 1 205 ? -2.520 0.858 10.979 1.00 94.88 205 PRO A O 1
ATOM 1480 N N . LEU A 1 206 ? -0.336 1.277 10.724 1.00 95.31 206 LEU A N 1
ATOM 1481 C CA . LEU A 1 206 ? -0.390 1.778 9.343 1.00 95.31 206 LEU A CA 1
ATOM 1482 C C . LEU A 1 206 ? 0.348 0.834 8.371 1.00 95.31 206 LEU A C 1
ATOM 1484 O O . LEU A 1 206 ? 0.898 1.258 7.359 1.00 95.31 206 LEU A O 1
ATOM 1488 N N . ALA A 1 207 ? 0.386 -0.452 8.712 1.00 97.25 207 ALA A N 1
AT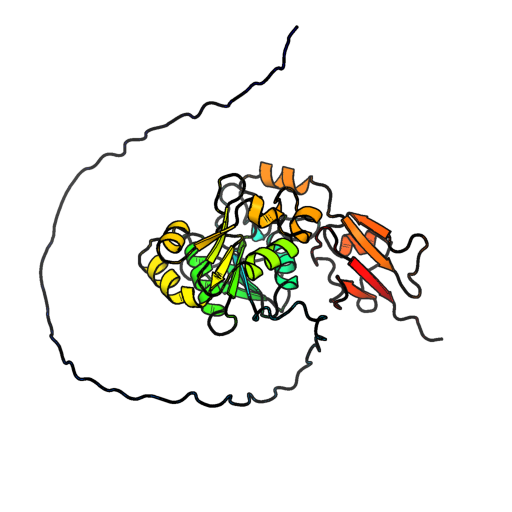OM 1489 C CA . ALA A 1 207 ? 0.755 -1.549 7.823 1.00 97.25 207 ALA A CA 1
ATOM 1490 C C . ALA A 1 207 ? -0.055 -2.805 8.203 1.00 97.25 207 ALA A C 1
ATOM 1492 O O . ALA A 1 207 ? 0.474 -3.909 8.273 1.00 97.25 207 ALA A O 1
ATOM 1493 N N . ALA A 1 208 ? -1.329 -2.611 8.553 1.00 97.69 208 ALA A N 1
ATOM 1494 C CA . ALA A 1 208 ? -2.165 -3.592 9.242 1.00 97.69 208 ALA A CA 1
ATOM 1495 C C . ALA A 1 208 ? -3.484 -3.831 8.497 1.00 97.69 208 ALA A C 1
ATOM 1497 O O . ALA A 1 208 ? -4.015 -2.926 7.849 1.00 97.69 208 ALA A O 1
ATOM 1498 N N . ALA A 1 209 ? -4.030 -5.042 8.617 1.00 97.69 209 ALA A N 1
ATOM 1499 C CA . ALA A 1 209 ? -5.342 -5.389 8.080 1.00 97.69 209 ALA A CA 1
ATOM 1500 C C . ALA A 1 209 ? -6.424 -5.198 9.150 1.00 97.69 209 ALA A C 1
ATOM 1502 O O . ALA A 1 209 ? -6.239 -5.595 10.298 1.00 97.69 209 ALA A O 1
ATOM 1503 N N . TYR A 1 210 ? -7.553 -4.605 8.771 1.00 97.75 210 TYR A N 1
ATOM 1504 C CA . TYR A 1 210 ? -8.676 -4.266 9.647 1.00 97.75 210 TYR A CA 1
ATOM 1505 C C . TYR A 1 210 ? -9.983 -4.815 9.073 1.00 97.75 210 TYR A C 1
ATOM 1507 O O . TYR A 1 210 ? -10.254 -4.631 7.885 1.00 97.75 210 TYR A O 1
ATOM 1515 N N . ARG A 1 211 ? -10.849 -5.399 9.907 1.00 96.62 211 ARG A N 1
ATOM 1516 C CA . ARG A 1 211 ? -12.242 -5.679 9.523 1.00 96.62 211 ARG A CA 1
ATOM 1517 C C . ARG A 1 211 ? -12.981 -4.363 9.262 1.00 96.62 211 ARG A C 1
ATOM 1519 O O . ARG A 1 211 ? -12.975 -3.465 10.106 1.00 96.62 211 ARG A O 1
ATOM 1526 N N . THR A 1 212 ? -13.677 -4.241 8.130 1.00 95.56 212 THR A N 1
ATOM 1527 C CA . THR A 1 212 ? -14.461 -3.026 7.803 1.00 95.56 212 THR A CA 1
ATOM 1528 C C . THR A 1 212 ? -15.635 -2.816 8.762 1.00 95.56 212 THR A C 1
ATOM 1530 O O . THR A 1 212 ? -16.034 -1.678 9.017 1.00 95.56 212 THR A O 1
ATOM 1533 N N . ALA A 1 213 ? -16.101 -3.891 9.406 1.00 95.50 213 ALA A N 1
ATOM 1534 C CA . ALA A 1 213 ? -17.053 -3.869 10.516 1.00 95.50 213 ALA A CA 1
ATOM 1535 C C . ALA A 1 213 ? -16.611 -3.005 11.720 1.00 95.50 213 ALA A C 1
ATOM 1537 O O . ALA A 1 213 ? -17.457 -2.611 12.521 1.00 95.50 213 ALA A O 1
ATOM 1538 N N . LEU A 1 214 ? -15.323 -2.649 11.838 1.00 96.12 214 LEU A N 1
ATOM 1539 C CA . LEU A 1 214 ? -14.838 -1.708 12.854 1.00 96.12 214 LEU A CA 1
ATOM 1540 C C . LEU A 1 214 ? -15.256 -0.251 12.605 1.00 96.12 214 LEU A C 1
ATOM 1542 O O . LEU A 1 214 ? -15.143 0.554 13.531 1.00 96.12 214 LEU A O 1
ATOM 1546 N N . ALA A 1 215 ? -15.741 0.119 11.411 1.00 95.62 215 ALA A N 1
ATOM 1547 C CA . ALA A 1 215 ? -16.051 1.512 11.063 1.00 95.62 215 ALA A CA 1
ATOM 1548 C C . ALA A 1 215 ? -16.886 2.274 12.128 1.00 95.62 215 ALA A C 1
ATOM 1550 O O . ALA A 1 215 ? -16.503 3.401 12.460 1.00 95.62 215 ALA A O 1
ATOM 1551 N N . PRO A 1 216 ? -17.942 1.698 12.751 1.00 95.00 216 PRO A N 1
ATOM 1552 C CA . PRO A 1 216 ? -18.679 2.363 13.830 1.00 95.00 216 PRO A CA 1
ATOM 1553 C C . PRO A 1 216 ? -17.829 2.588 15.090 1.00 95.00 216 PRO A C 1
ATOM 1555 O O . PRO A 1 216 ? -17.851 3.678 15.655 1.00 95.00 216 PRO A O 1
ATOM 1558 N N . VAL A 1 217 ? -17.024 1.597 15.496 1.00 95.44 217 VAL A N 1
ATOM 1559 C CA . VAL A 1 217 ? -16.145 1.667 16.681 1.00 95.44 217 VAL A CA 1
ATOM 1560 C C . VAL A 1 217 ? -15.061 2.732 16.499 1.00 95.44 217 VAL A C 1
ATOM 1562 O O . VAL A 1 217 ? -14.775 3.501 17.420 1.00 95.44 217 VAL A O 1
ATOM 1565 N N . VAL A 1 218 ? -14.477 2.827 15.299 1.00 94.12 218 VAL A N 1
ATOM 1566 C CA . VAL A 1 218 ? -13.519 3.895 14.973 1.00 94.12 218 VAL A CA 1
ATOM 1567 C C . VAL A 1 218 ? -14.217 5.261 14.966 1.00 94.12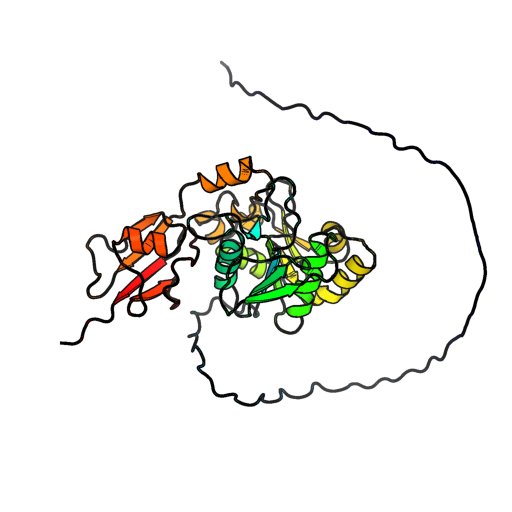 218 VAL A C 1
ATOM 1569 O O . VAL A 1 218 ? -13.684 6.222 15.524 1.00 94.12 218 VAL A O 1
ATOM 1572 N N . GLY A 1 219 ? -15.434 5.344 14.417 1.00 92.62 219 GLY A N 1
ATOM 1573 C CA . GLY A 1 219 ? -16.267 6.550 14.445 1.00 92.62 219 GLY A CA 1
ATOM 1574 C C . GLY A 1 219 ? -16.550 7.060 15.864 1.00 92.62 219 GLY A C 1
ATOM 1575 O O . GLY A 1 219 ? -16.341 8.244 16.139 1.00 92.62 219 GLY A O 1
ATOM 1576 N N . GLU A 1 220 ? -16.935 6.173 16.788 1.00 93.56 220 GLU A N 1
ATOM 1577 C CA . GLU A 1 220 ? -17.118 6.491 18.214 1.00 93.56 220 GLU A CA 1
ATOM 1578 C C . GLU A 1 220 ? -15.843 7.061 18.850 1.00 93.56 220 GLU A C 1
ATOM 1580 O O . GLU A 1 220 ? -15.892 8.079 19.546 1.00 93.56 220 GLU A O 1
ATOM 1585 N N . LEU A 1 221 ? -14.685 6.438 18.600 1.00 92.81 221 LEU A N 1
ATOM 1586 C CA . LEU A 1 221 ? -13.399 6.893 19.140 1.00 92.81 221 LEU A CA 1
ATOM 1587 C C . LEU A 1 221 ? -13.009 8.280 18.610 1.00 92.81 221 LEU A C 1
ATOM 1589 O O . LEU A 1 221 ? -12.532 9.121 19.377 1.00 92.81 221 LEU A O 1
ATOM 1593 N N . VAL A 1 222 ? -13.247 8.547 17.323 1.00 91.38 222 VAL A N 1
ATOM 1594 C CA . VAL A 1 222 ? -12.970 9.849 16.694 1.00 91.38 222 VAL A CA 1
ATOM 1595 C C . VAL A 1 222 ? -13.926 10.935 17.196 1.00 91.38 222 VAL A C 1
ATOM 1597 O O . VAL A 1 222 ? -13.480 12.055 17.468 1.00 91.38 222 VAL A O 1
ATOM 1600 N N . ALA A 1 223 ? -15.209 10.613 17.388 1.00 90.38 223 ALA A N 1
ATOM 1601 C CA . ALA A 1 223 ? -16.192 11.510 17.999 1.00 90.38 223 ALA A CA 1
ATOM 1602 C C . ALA A 1 223 ? -15.836 11.827 19.465 1.00 90.38 223 ALA A C 1
ATOM 1604 O O . ALA A 1 223 ? -15.807 12.992 19.862 1.00 90.38 223 ALA A O 1
ATOM 1605 N N . GLY A 1 224 ? -15.451 10.807 20.240 1.00 90.31 224 GLY A N 1
ATOM 1606 C CA . GLY A 1 224 ? -14.972 10.924 21.622 1.00 90.31 224 GLY A CA 1
ATOM 1607 C C . GLY A 1 224 ? -13.549 11.479 21.779 1.00 90.31 224 GLY A C 1
ATOM 1608 O O . GLY A 1 224 ? -13.004 11.449 22.880 1.00 90.31 224 GLY A O 1
ATOM 1609 N N . ARG A 1 225 ? -12.918 11.964 20.697 1.00 87.62 225 ARG A N 1
ATOM 1610 C CA . ARG A 1 225 ? -11.547 12.519 20.664 1.00 87.62 225 ARG A CA 1
ATOM 1611 C C . ARG A 1 225 ? -10.450 11.568 21.190 1.00 87.62 225 ARG A C 1
ATOM 1613 O O . ARG A 1 225 ? -9.353 12.017 21.529 1.00 87.62 225 ARG A O 1
ATOM 1620 N N . ARG A 1 226 ? -10.680 10.249 21.187 1.00 88.81 226 ARG A N 1
ATOM 1621 C CA . ARG A 1 226 ? -9.676 9.207 21.492 1.00 88.81 226 ARG A CA 1
ATOM 1622 C C . ARG A 1 226 ? -8.876 8.849 20.233 1.00 88.81 226 ARG A C 1
ATOM 1624 O O . ARG A 1 226 ? -8.995 7.766 19.684 1.00 88.81 226 ARG A O 1
ATOM 1631 N N . LEU A 1 227 ? -8.046 9.787 19.781 1.00 85.88 227 LEU A N 1
ATOM 1632 C CA . LEU A 1 227 ? -7.454 9.811 18.431 1.00 85.88 227 LEU A CA 1
ATOM 1633 C C . LEU A 1 227 ? -6.199 8.940 18.205 1.00 85.88 227 LEU A C 1
ATOM 1635 O O . LEU A 1 227 ? -5.612 8.964 17.124 1.00 85.88 227 LEU A O 1
ATOM 1639 N N . ARG A 1 228 ? -5.745 8.190 19.215 1.00 88.12 228 ARG A N 1
ATOM 1640 C CA . ARG A 1 228 ? -4.572 7.307 19.093 1.00 88.12 228 ARG A CA 1
ATOM 1641 C C . ARG A 1 228 ? -5.008 5.950 18.546 1.00 88.12 228 ARG A C 1
ATOM 1643 O O . ARG A 1 228 ? -5.930 5.357 19.089 1.00 88.12 228 ARG A O 1
ATOM 1650 N N . THR A 1 229 ? -4.286 5.407 17.569 1.00 86.56 229 THR A N 1
ATOM 1651 C CA . THR A 1 229 ? -4.509 4.043 17.042 1.00 86.56 229 THR A CA 1
ATOM 1652 C C . THR A 1 229 ? -4.457 2.967 18.130 1.00 86.56 229 THR A C 1
ATOM 1654 O O . THR A 1 229 ? -5.235 2.021 18.085 1.00 86.56 229 THR A O 1
ATOM 1657 N N . ALA A 1 230 ? -3.638 3.150 19.171 1.00 88.69 230 ALA A N 1
ATOM 1658 C CA . ALA A 1 230 ? -3.641 2.285 20.354 1.00 88.69 230 ALA A CA 1
ATOM 1659 C C . ALA A 1 230 ? -5.028 2.168 21.027 1.00 88.69 230 ALA A C 1
ATOM 1661 O O . ALA A 1 230 ? -5.403 1.078 21.439 1.00 88.69 230 ALA A O 1
ATOM 1662 N N . ALA A 1 231 ? -5.827 3.244 21.057 1.00 89.38 231 ALA A N 1
ATOM 1663 C CA . ALA A 1 231 ? -7.167 3.234 21.653 1.00 89.38 231 ALA A CA 1
ATOM 1664 C C . ALA A 1 231 ? -8.195 2.424 20.839 1.00 89.38 231 ALA A C 1
ATOM 1666 O O . ALA A 1 231 ? -9.215 2.017 21.391 1.00 89.38 231 ALA A O 1
ATOM 1667 N N . LEU A 1 232 ? -7.929 2.178 19.548 1.00 92.38 232 LEU A N 1
ATOM 1668 C CA . LEU A 1 232 ? -8.684 1.219 18.740 1.00 92.38 232 LEU A CA 1
ATOM 1669 C C . LEU A 1 232 ? -8.277 -0.217 19.079 1.00 92.38 232 LEU A C 1
ATOM 1671 O O . LEU A 1 232 ? -9.148 -1.045 19.308 1.00 92.38 232 LEU A O 1
ATOM 1675 N N . LEU A 1 233 ? -6.973 -0.489 19.195 1.00 91.12 233 LEU A N 1
ATOM 1676 C CA . LEU A 1 233 ? -6.461 -1.818 19.563 1.00 91.12 233 LEU A CA 1
ATOM 1677 C C . LEU A 1 233 ? -6.878 -2.253 20.985 1.00 91.12 233 LEU A C 1
ATOM 1679 O O . LEU A 1 233 ? -6.937 -3.442 21.264 1.00 91.12 233 LEU A O 1
ATOM 1683 N N . GLU A 1 234 ? -7.199 -1.304 21.873 1.00 92.19 234 GLU A N 1
ATOM 1684 C CA . GLU A 1 234 ? -7.831 -1.539 23.188 1.00 92.19 234 GLU A CA 1
ATOM 1685 C C . GLU A 1 234 ? -9.330 -1.905 23.112 1.00 92.19 234 GLU A C 1
ATOM 1687 O O . GLU A 1 234 ? -9.917 -2.317 24.113 1.00 92.19 234 GLU A O 1
ATOM 1692 N N . ARG A 1 235 ? -9.985 -1.680 21.965 1.00 93.06 235 ARG A N 1
ATOM 1693 C CA . ARG A 1 235 ? -11.446 -1.793 21.766 1.00 93.06 235 ARG A CA 1
ATOM 1694 C C . ARG A 1 235 ? -11.847 -2.917 20.809 1.00 93.06 235 ARG A C 1
ATOM 1696 O O . ARG A 1 235 ? -13.036 -3.088 20.562 1.00 93.06 235 ARG A O 1
ATOM 1703 N N . CYS A 1 236 ? -10.877 -3.662 20.295 1.00 93.88 236 CYS A N 1
ATOM 1704 C CA . CYS A 1 236 ? -11.051 -4.770 19.365 1.00 93.88 236 CYS A CA 1
ATOM 1705 C C . CYS A 1 236 ? -10.177 -5.963 19.795 1.00 93.88 236 CYS A C 1
ATOM 1707 O O . CYS A 1 236 ? -9.499 -5.905 20.823 1.00 93.88 236 CYS A O 1
ATOM 1709 N N . ARG A 1 237 ? -10.173 -7.043 19.013 1.00 96.12 237 ARG A N 1
ATOM 1710 C CA . ARG A 1 237 ? -9.303 -8.215 19.177 1.00 96.12 237 ARG A CA 1
ATOM 1711 C C . ARG A 1 237 ? -8.119 -8.139 18.200 1.00 96.12 237 ARG A C 1
ATOM 1713 O O . ARG A 1 237 ? -8.282 -8.511 17.038 1.00 96.12 237 ARG A O 1
ATOM 1720 N N . PRO A 1 238 ? -6.944 -7.628 18.614 1.00 96.31 238 PRO A N 1
ATOM 1721 C CA . PRO A 1 238 ? -5.769 -7.571 17.752 1.00 96.31 238 PRO A CA 1
ATOM 1722 C C . PRO A 1 238 ? -5.010 -8.904 17.730 1.00 96.31 238 PRO A C 1
ATOM 1724 O O . PRO A 1 238 ? -4.507 -9.365 18.756 1.00 96.31 238 PRO A O 1
ATOM 1727 N N . GLN A 1 239 ? -4.842 -9.466 16.541 1.00 97.06 239 GLN A N 1
ATOM 1728 C CA . GLN A 1 239 ? -3.852 -10.494 16.250 1.00 97.06 239 GLN A CA 1
ATOM 1729 C C . GLN A 1 239 ? -2.492 -9.811 16.061 1.00 97.06 239 GLN A C 1
ATOM 1731 O O . GLN A 1 239 ? -2.351 -8.909 15.233 1.00 97.06 239 GLN A O 1
ATOM 1736 N N . ARG A 1 240 ? -1.486 -10.206 16.845 1.00 96.31 240 ARG A N 1
ATOM 1737 C CA . ARG A 1 240 ? -0.117 -9.681 16.720 1.00 96.31 240 ARG A CA 1
ATOM 1738 C C . ARG A 1 240 ? 0.690 -10.573 15.784 1.00 96.31 240 ARG A C 1
ATOM 1740 O O . ARG A 1 240 ? 0.792 -11.768 16.046 1.00 96.31 240 ARG A O 1
ATOM 1747 N N . LEU A 1 241 ? 1.288 -9.982 14.754 1.00 97.00 241 LEU A N 1
ATOM 1748 C CA . LEU A 1 241 ? 2.236 -10.654 13.862 1.00 97.00 241 LEU A CA 1
ATOM 1749 C C . LEU A 1 241 ? 3.645 -10.162 14.212 1.00 97.00 241 LEU A C 1
ATOM 1751 O O . LEU A 1 241 ? 4.015 -9.053 13.837 1.00 97.00 241 LEU A O 1
ATOM 1755 N N . ASP A 1 242 ? 4.389 -10.935 15.002 1.00 97.19 242 ASP A N 1
ATOM 1756 C CA . ASP A 1 242 ? 5.772 -10.595 15.361 1.00 97.19 242 ASP A CA 1
ATOM 1757 C C . ASP A 1 242 ? 6.764 -10.896 14.222 1.00 97.19 242 ASP A C 1
ATOM 1759 O O . ASP A 1 242 ? 6.398 -11.516 13.219 1.00 97.19 242 ASP A O 1
ATOM 1763 N N . ASP A 1 243 ? 8.026 -10.468 14.369 1.00 96.56 243 ASP A N 1
ATOM 1764 C CA . ASP A 1 243 ? 9.091 -10.678 13.374 1.00 96.56 243 ASP A CA 1
ATOM 1765 C C . ASP A 1 243 ? 9.159 -12.153 12.911 1.00 96.56 243 ASP A C 1
ATOM 1767 O O . ASP A 1 243 ? 9.347 -12.435 11.729 1.00 96.56 243 ASP A O 1
ATOM 1771 N N . ARG A 1 244 ? 8.941 -13.113 13.826 1.00 96.31 244 ARG A N 1
ATOM 1772 C CA . ARG A 1 244 ? 8.961 -14.552 13.519 1.00 96.31 244 ARG A CA 1
ATOM 1773 C C . ARG A 1 244 ? 7.719 -14.997 12.749 1.00 96.31 244 ARG A C 1
ATOM 1775 O O . ARG A 1 244 ? 7.851 -15.838 11.865 1.00 96.31 244 ARG A O 1
ATOM 1782 N N . ALA A 1 245 ? 6.535 -14.498 13.095 1.00 96.00 245 ALA A N 1
ATOM 1783 C CA . ALA A 1 245 ? 5.298 -14.816 12.386 1.00 96.00 245 ALA A CA 1
ATOM 1784 C C . ALA A 1 245 ? 5.322 -14.284 10.944 1.00 96.00 245 ALA A C 1
ATOM 1786 O O . ALA A 1 245 ? 4.945 -15.009 10.027 1.00 96.00 245 ALA A O 1
ATOM 1787 N N . LEU A 1 246 ? 5.838 -13.066 10.746 1.00 97.12 246 LEU A N 1
ATOM 1788 C CA . LEU A 1 246 ? 5.993 -12.439 9.428 1.00 97.12 246 LEU A CA 1
ATOM 1789 C C . LEU A 1 246 ? 7.014 -13.195 8.562 1.00 97.12 246 LEU A C 1
ATOM 1791 O O . LEU A 1 246 ? 6.727 -13.549 7.421 1.00 97.12 246 LEU A O 1
ATOM 1795 N N . LEU A 1 247 ? 8.189 -13.511 9.121 1.00 97.12 247 LEU A N 1
ATOM 1796 C CA . LEU A 1 247 ? 9.259 -14.238 8.420 1.00 97.12 247 LEU A CA 1
ATOM 1797 C C . LEU A 1 247 ? 9.023 -15.758 8.316 1.00 97.12 247 LEU A C 1
ATOM 1799 O O . LEU A 1 247 ? 9.825 -16.460 7.701 1.00 97.12 247 LEU A O 1
ATOM 1803 N N . ALA A 1 248 ? 7.936 -16.290 8.887 1.00 96.31 248 ALA A N 1
ATOM 1804 C CA . ALA A 1 248 ? 7.520 -17.675 8.659 1.00 96.31 248 ALA A CA 1
ATOM 1805 C C . ALA A 1 248 ? 6.914 -17.885 7.259 1.00 96.31 248 ALA A C 1
ATOM 1807 O O . ALA A 1 248 ? 6.846 -19.021 6.787 1.00 96.31 248 ALA A O 1
ATOM 1808 N N . ASP A 1 249 ? 6.481 -16.811 6.594 1.00 96.06 249 ASP A N 1
ATOM 1809 C CA . ASP A 1 249 ? 6.009 -16.851 5.215 1.00 96.06 249 ASP A CA 1
ATOM 1810 C C . ASP A 1 249 ? 7.198 -16.849 4.233 1.00 96.06 249 ASP A C 1
ATOM 1812 O O . ASP A 1 249 ? 7.996 -15.902 4.232 1.00 96.06 249 ASP A O 1
ATOM 1816 N N . PRO A 1 250 ? 7.336 -17.875 3.368 1.00 95.81 250 PRO A N 1
ATOM 1817 C CA . PRO A 1 250 ? 8.462 -17.972 2.442 1.00 95.81 250 PRO A CA 1
ATOM 1818 C C . PRO A 1 250 ? 8.573 -16.809 1.450 1.00 95.81 250 PRO A C 1
ATOM 1820 O O . PRO A 1 250 ? 9.676 -16.520 0.990 1.00 95.81 250 PRO A O 1
ATOM 1823 N N . ALA A 1 251 ? 7.465 -16.142 1.103 1.00 94.50 251 ALA A N 1
ATOM 1824 C CA . ALA A 1 251 ? 7.498 -14.993 0.203 1.00 94.50 251 ALA A CA 1
ATOM 1825 C C . ALA A 1 251 ? 8.052 -13.748 0.908 1.00 94.50 251 ALA A C 1
ATOM 1827 O O . ALA A 1 251 ? 8.819 -13.003 0.301 1.00 94.50 251 ALA A O 1
ATOM 1828 N N . ILE A 1 252 ? 7.730 -13.550 2.191 1.00 96.56 252 ILE A N 1
ATOM 1829 C CA . ILE A 1 252 ? 8.302 -12.462 3.000 1.00 96.56 252 ILE A CA 1
ATOM 1830 C C . ILE A 1 252 ? 9.787 -12.720 3.241 1.00 96.56 252 ILE A C 1
ATOM 1832 O O . ILE A 1 252 ? 10.610 -11.878 2.899 1.00 96.56 252 ILE A O 1
ATOM 1836 N N . ALA A 1 253 ? 10.152 -13.921 3.697 1.00 96.62 253 ALA A N 1
ATOM 1837 C CA . ALA A 1 253 ? 11.549 -14.290 3.932 1.00 96.62 253 ALA A CA 1
ATOM 1838 C C . ALA A 1 253 ? 12.445 -14.187 2.676 1.00 96.62 253 ALA A C 1
ATOM 1840 O O . ALA A 1 253 ? 13.655 -14.012 2.802 1.00 96.62 253 ALA A O 1
ATOM 1841 N N . ALA A 1 254 ? 11.876 -14.295 1.468 1.00 95.88 254 ALA A N 1
ATOM 1842 C CA . ALA A 1 254 ? 12.611 -14.168 0.208 1.00 95.88 254 ALA A CA 1
ATOM 1843 C C . ALA A 1 254 ? 12.640 -12.742 -0.377 1.00 95.88 254 ALA A C 1
ATOM 1845 O O . ALA A 1 254 ? 13.614 -12.387 -1.042 1.00 95.88 254 ALA A O 1
ATOM 1846 N N . LEU A 1 255 ? 11.577 -11.948 -0.193 1.00 95.88 255 LEU A N 1
ATOM 1847 C CA . LEU A 1 255 ? 11.386 -10.658 -0.881 1.00 95.88 255 LEU A CA 1
ATOM 1848 C C . LEU A 1 255 ? 11.512 -9.440 0.044 1.00 95.88 255 LEU A C 1
ATOM 1850 O O . LEU A 1 255 ? 11.817 -8.350 -0.440 1.00 95.88 255 LEU A O 1
ATOM 1854 N N . ASP A 1 256 ? 11.306 -9.631 1.348 1.00 96.38 256 ASP A N 1
ATOM 1855 C CA . ASP A 1 256 ? 11.413 -8.611 2.395 1.00 96.38 256 ASP A CA 1
ATOM 1856 C C . ASP A 1 256 ? 11.991 -9.193 3.716 1.00 96.38 256 ASP A C 1
ATOM 1858 O O . ASP A 1 256 ? 11.327 -9.177 4.757 1.00 96.38 256 ASP A O 1
ATOM 1862 N N . PRO A 1 257 ? 13.220 -9.757 3.697 1.00 95.94 257 PRO A N 1
ATOM 1863 C CA . PRO A 1 257 ? 13.812 -10.443 4.854 1.00 95.94 257 PRO A CA 1
ATOM 1864 C C . PRO A 1 257 ? 14.114 -9.522 6.045 1.00 95.94 257 PRO A C 1
ATOM 1866 O O . PRO A 1 257 ? 14.144 -9.986 7.181 1.00 95.94 257 PRO A O 1
ATOM 1869 N N . GLU A 1 258 ? 14.327 -8.228 5.794 1.00 95.62 258 GLU A N 1
ATOM 1870 C CA . GLU A 1 258 ? 14.607 -7.217 6.824 1.00 95.62 258 GLU A CA 1
ATOM 1871 C C . GLU A 1 258 ? 13.331 -6.494 7.301 1.00 95.62 258 GLU A C 1
ATOM 1873 O O . GLU A 1 258 ? 13.418 -5.593 8.130 1.00 95.62 258 GLU A O 1
ATOM 1878 N N . LEU A 1 259 ? 12.148 -6.875 6.789 1.00 96.50 259 LEU A N 1
ATOM 1879 C CA . LEU A 1 259 ? 10.856 -6.223 7.052 1.00 96.50 259 LEU A CA 1
ATOM 1880 C C . LEU A 1 259 ? 10.859 -4.714 6.723 1.00 96.50 259 LEU A C 1
ATOM 1882 O O . LEU A 1 259 ? 10.189 -3.907 7.375 1.00 96.50 259 LEU A O 1
ATOM 1886 N N . ASP A 1 260 ? 11.562 -4.335 5.653 1.00 96.12 260 ASP A N 1
ATOM 1887 C CA . ASP A 1 260 ? 11.632 -2.975 5.117 1.00 96.12 260 ASP A CA 1
ATOM 1888 C C . ASP A 1 260 ? 10.244 -2.408 4.775 1.00 96.12 260 ASP A C 1
ATOM 1890 O O . ASP A 1 260 ? 10.061 -1.190 4.829 1.00 96.12 260 ASP A O 1
ATOM 1894 N N . SER A 1 261 ? 9.234 -3.252 4.511 1.00 97.19 261 SER A N 1
ATOM 1895 C CA . SER A 1 261 ? 7.831 -2.817 4.372 1.00 97.19 261 SER A CA 1
ATOM 1896 C C . SER A 1 261 ? 7.304 -2.000 5.556 1.00 97.19 261 SER A C 1
ATOM 1898 O O . SER A 1 261 ? 6.318 -1.276 5.411 1.00 97.19 261 SER A O 1
ATOM 1900 N N . LEU A 1 262 ? 7.934 -2.127 6.727 1.00 96.44 262 LEU A N 1
ATOM 1901 C CA . LEU A 1 262 ? 7.565 -1.456 7.971 1.00 96.44 262 LEU A CA 1
ATOM 1902 C C . LEU A 1 262 ? 8.391 -0.188 8.262 1.00 96.44 262 LEU A C 1
ATOM 1904 O O . LEU A 1 262 ? 8.145 0.490 9.268 1.00 96.44 262 LEU A O 1
ATOM 1908 N N . LEU A 1 263 ? 9.344 0.158 7.388 1.00 94.31 263 LEU A N 1
ATOM 1909 C CA . LEU A 1 263 ? 10.210 1.326 7.526 1.00 94.31 263 LEU A CA 1
ATOM 1910 C C . LEU A 1 263 ? 9.473 2.619 7.144 1.00 94.31 263 LEU A C 1
ATOM 1912 O O . LEU A 1 263 ? 9.176 2.873 5.976 1.00 94.31 263 LEU A O 1
ATOM 1916 N N . ASN A 1 264 ? 9.225 3.465 8.148 1.00 92.25 264 ASN A N 1
ATOM 1917 C CA . ASN A 1 264 ? 8.506 4.731 8.000 1.00 92.25 264 ASN A CA 1
ATOM 1918 C C . ASN A 1 264 ? 9.458 5.933 7.887 1.00 92.25 264 ASN A C 1
ATOM 1920 O O . ASN A 1 264 ? 10.208 6.221 8.822 1.00 92.25 264 ASN A O 1
ATOM 1924 N N . LEU A 1 265 ? 9.349 6.704 6.804 1.00 91.25 265 LEU A N 1
ATOM 1925 C CA . LEU A 1 265 ? 10.101 7.945 6.587 1.00 91.25 265 LEU A CA 1
ATOM 1926 C C . LEU A 1 265 ? 9.510 9.098 7.404 1.00 91.25 265 LEU A C 1
ATOM 1928 O O . LEU A 1 265 ? 8.422 9.583 7.083 1.00 91.25 265 LEU A O 1
ATOM 1932 N N . ASN A 1 266 ? 10.195 9.569 8.445 1.00 86.38 266 ASN A N 1
ATOM 1933 C CA . ASN A 1 266 ? 9.688 10.619 9.337 1.00 86.38 266 ASN A CA 1
ATOM 1934 C C . ASN A 1 266 ? 10.474 11.928 9.255 1.00 86.38 266 ASN A C 1
ATOM 1936 O O . ASN A 1 266 ? 9.859 12.998 9.290 1.00 86.38 266 ASN A O 1
ATOM 1940 N N . GLU A 1 267 ? 11.792 11.831 9.116 1.00 89.31 267 GLU A N 1
ATOM 1941 C CA . GLU A 1 267 ? 12.723 12.947 8.966 1.00 89.31 267 GLU A CA 1
ATOM 1942 C C . GLU A 1 267 ? 13.309 13.001 7.541 1.00 89.31 267 GLU A C 1
ATOM 1944 O O . GLU A 1 267 ? 13.370 11.974 6.856 1.00 89.31 267 GLU A O 1
ATOM 1949 N N . PRO A 1 268 ? 13.829 14.160 7.085 1.00 90.19 268 PRO A N 1
ATOM 1950 C CA . PRO A 1 268 ? 14.465 14.275 5.768 1.00 90.19 268 PRO A CA 1
ATOM 1951 C C . PRO A 1 268 ? 15.635 13.303 5.561 1.00 90.19 268 PRO A C 1
ATOM 1953 O O . PRO A 1 268 ? 15.841 12.808 4.456 1.00 90.19 268 PRO A O 1
ATOM 1956 N N . ALA A 1 269 ? 16.370 12.987 6.632 1.00 91.62 269 ALA A N 1
ATOM 1957 C CA . ALA A 1 269 ? 17.462 12.018 6.600 1.00 91.62 269 ALA A CA 1
ATOM 1958 C C . ALA A 1 269 ? 16.976 10.586 6.309 1.00 91.62 269 ALA A C 1
ATOM 1960 O O . ALA A 1 269 ? 17.653 9.869 5.575 1.00 91.62 269 ALA A O 1
ATOM 1961 N N . ASP A 1 270 ? 15.802 10.189 6.819 1.00 92.88 270 ASP A N 1
ATOM 1962 C CA . ASP A 1 270 ? 15.211 8.876 6.530 1.00 92.88 270 ASP A CA 1
ATOM 1963 C C . ASP A 1 270 ? 14.887 8.770 5.037 1.00 92.88 270 ASP A C 1
ATOM 1965 O O . ASP A 1 270 ? 15.197 7.770 4.392 1.00 92.88 270 ASP A O 1
ATOM 1969 N N . TYR A 1 271 ? 14.283 9.828 4.484 1.00 93.19 271 TYR A N 1
ATOM 1970 C CA . TYR A 1 271 ? 13.903 9.908 3.077 1.00 93.19 271 TYR A CA 1
ATOM 1971 C C . TYR A 1 271 ? 15.117 9.824 2.147 1.00 93.19 271 TYR A C 1
ATOM 1973 O O . TYR A 1 271 ? 15.114 8.983 1.250 1.00 93.19 271 TYR A O 1
ATOM 1981 N N . GLU A 1 272 ? 16.173 10.610 2.380 1.00 94.25 272 GLU A N 1
ATOM 1982 C CA . GLU A 1 272 ? 17.383 10.526 1.548 1.00 94.25 272 GLU A CA 1
ATOM 1983 C C . GLU A 1 272 ? 18.092 9.172 1.709 1.00 94.25 272 GLU A C 1
ATOM 1985 O O . GLU A 1 272 ? 18.524 8.585 0.717 1.00 94.25 272 GLU A O 1
ATOM 1990 N N . ALA A 1 273 ? 18.154 8.615 2.925 1.00 95.19 273 ALA A N 1
ATOM 1991 C CA . ALA A 1 273 ? 18.738 7.293 3.157 1.00 95.19 273 ALA A CA 1
ATOM 1992 C C . ALA A 1 273 ? 17.959 6.171 2.451 1.00 95.19 273 ALA A C 1
ATOM 1994 O O . ALA A 1 273 ? 18.569 5.255 1.900 1.00 95.19 273 ALA A O 1
ATOM 1995 N N . ALA A 1 274 ? 16.624 6.237 2.434 1.00 95.00 274 ALA A N 1
ATOM 1996 C CA . ALA A 1 274 ? 15.780 5.264 1.746 1.00 95.00 274 ALA A CA 1
ATOM 1997 C C . ALA A 1 274 ? 15.817 5.437 0.216 1.00 95.00 274 ALA A C 1
ATOM 1999 O O . ALA A 1 274 ? 15.882 4.443 -0.504 1.00 95.00 274 ALA A O 1
ATOM 2000 N N . ARG A 1 275 ? 15.847 6.680 -0.281 1.00 94.56 275 ARG A N 1
ATOM 2001 C CA . ARG A 1 275 ? 15.951 7.026 -1.712 1.00 94.56 275 ARG A CA 1
ATOM 2002 C C . ARG A 1 275 ? 17.337 6.737 -2.302 1.00 94.56 275 ARG A C 1
ATOM 2004 O O . ARG A 1 275 ? 17.456 6.520 -3.504 1.00 94.56 275 ARG A O 1
ATOM 2011 N N . ALA A 1 276 ? 18.377 6.682 -1.470 1.00 95.38 276 ALA A N 1
ATOM 2012 C CA . ALA A 1 276 ? 19.717 6.237 -1.855 1.00 95.38 276 ALA A CA 1
ATOM 2013 C C . ALA A 1 276 ? 19.863 4.702 -1.948 1.00 95.38 276 ALA A C 1
ATOM 2015 O O . ALA A 1 276 ? 20.904 4.215 -2.400 1.00 95.38 276 ALA A O 1
ATOM 2016 N N . ARG A 1 277 ? 18.856 3.919 -1.527 1.00 94.75 277 ARG A N 1
ATOM 2017 C CA . ARG A 1 277 ? 18.903 2.452 -1.632 1.00 94.75 277 ARG A CA 1
ATOM 2018 C C . ARG A 1 277 ? 18.843 2.001 -3.099 1.00 94.75 277 ARG A C 1
ATOM 2020 O O . ARG A 1 277 ? 18.212 2.661 -3.926 1.00 94.75 277 ARG A O 1
ATOM 2027 N N . PRO A 1 278 ? 19.454 0.855 -3.454 1.00 93.94 278 PRO A N 1
ATOM 2028 C CA . PRO A 1 278 ? 19.331 0.300 -4.796 1.00 93.94 278 PRO A CA 1
ATOM 2029 C C . PRO A 1 278 ? 17.869 0.022 -5.164 1.00 93.94 278 PRO A C 1
ATOM 2031 O O . PRO A 1 278 ? 17.149 -0.623 -4.404 1.00 93.94 278 PRO A O 1
ATOM 2034 N N . ALA A 1 279 ? 17.459 0.427 -6.369 1.00 94.56 279 ALA A N 1
ATOM 2035 C CA . ALA A 1 279 ? 16.135 0.109 -6.900 1.00 94.56 279 ALA A CA 1
ATOM 2036 C C . ALA A 1 279 ? 15.873 -1.419 -6.919 1.00 94.56 279 ALA A C 1
ATOM 2038 O O . ALA A 1 279 ? 16.830 -2.200 -7.090 1.00 94.56 279 ALA A O 1
ATOM 2039 N N . PRO A 1 280 ? 14.602 -1.848 -6.756 1.00 95.38 280 PRO A N 1
ATOM 2040 C CA . PRO A 1 280 ? 14.243 -3.257 -6.627 1.00 95.38 280 PRO A CA 1
ATOM 2041 C C . PRO A 1 280 ? 14.657 -4.066 -7.855 1.00 95.38 280 PRO A C 1
ATOM 2043 O O . PRO A 1 280 ? 14.683 -3.557 -8.980 1.00 95.38 280 PRO A O 1
ATOM 2046 N N . VAL A 1 281 ? 15.013 -5.330 -7.619 1.00 96.38 281 VAL A N 1
ATOM 2047 C CA . VAL A 1 281 ? 15.431 -6.255 -8.678 1.00 96.38 281 VAL A CA 1
ATOM 2048 C C . VAL A 1 281 ? 14.192 -6.892 -9.288 1.00 96.38 281 VAL A C 1
ATOM 2050 O O . VAL A 1 281 ? 13.440 -7.572 -8.593 1.00 96.38 281 VAL A O 1
ATOM 2053 N N . VAL A 1 282 ? 14.012 -6.693 -10.588 1.00 96.62 282 VAL A N 1
ATOM 2054 C CA . VAL A 1 282 ? 12.883 -7.205 -11.369 1.00 96.62 282 VAL A CA 1
ATOM 2055 C C . VAL A 1 282 ? 13.384 -8.034 -12.545 1.00 96.62 282 VAL A C 1
ATOM 2057 O O . VAL A 1 282 ? 14.490 -7.818 -13.050 1.00 96.62 282 VAL A O 1
ATOM 2060 N N . SER A 1 283 ? 12.566 -8.979 -12.999 1.00 96.19 283 SER A N 1
ATOM 2061 C CA . SER A 1 283 ? 12.825 -9.728 -14.230 1.00 96.19 283 SER A CA 1
ATOM 2062 C C . SER A 1 283 ? 12.075 -9.089 -15.398 1.00 96.19 283 SER A C 1
ATOM 2064 O O . SER A 1 283 ? 10.898 -8.758 -15.282 1.00 96.19 283 SER A O 1
ATOM 2066 N N . VAL A 1 284 ? 12.758 -8.885 -16.525 1.00 94.81 284 VAL A N 1
ATOM 2067 C CA . VAL A 1 284 ? 12.212 -8.222 -17.716 1.00 94.81 284 VAL A CA 1
ATOM 2068 C C . VAL A 1 284 ? 12.259 -9.176 -18.906 1.00 94.81 284 VAL A C 1
ATOM 2070 O O . VAL A 1 284 ? 13.329 -9.642 -19.308 1.00 94.81 284 VAL A O 1
ATOM 2073 N N . ARG A 1 285 ? 11.091 -9.468 -19.485 1.00 93.44 285 ARG A N 1
ATOM 2074 C CA . ARG A 1 285 ? 10.923 -10.369 -20.632 1.00 93.44 285 ARG A CA 1
ATOM 2075 C C . ARG A 1 285 ? 10.444 -9.614 -21.866 1.00 93.44 285 ARG A C 1
ATOM 2077 O O . ARG A 1 285 ? 9.279 -9.245 -21.962 1.00 93.44 285 ARG A O 1
ATOM 2084 N N . CYS A 1 286 ? 11.310 -9.461 -22.858 1.00 89.19 286 CYS A N 1
ATOM 2085 C CA . CYS A 1 286 ? 10.931 -8.874 -24.143 1.00 89.19 286 CYS A CA 1
ATOM 2086 C C . CYS A 1 286 ? 10.577 -9.964 -25.164 1.00 89.19 286 CYS A C 1
ATOM 2088 O O . CYS A 1 286 ? 11.333 -10.922 -25.341 1.00 89.19 286 CYS A O 1
ATOM 2090 N N . SER A 1 287 ? 9.448 -9.812 -25.852 1.00 85.00 287 SER A N 1
ATOM 2091 C CA . SER A 1 287 ? 8.876 -10.824 -26.751 1.00 85.00 287 SER A CA 1
ATOM 2092 C C . SER A 1 287 ? 8.581 -10.258 -28.148 1.00 85.00 287 SER A C 1
ATOM 2094 O O . SER A 1 287 ? 8.609 -9.047 -28.365 1.00 85.00 287 SER A O 1
ATOM 2096 N N . GLY A 1 288 ? 8.320 -11.137 -29.122 1.00 80.19 288 GLY A N 1
ATOM 2097 C CA . GLY A 1 288 ? 8.112 -10.736 -30.519 1.00 80.19 288 GLY A CA 1
ATOM 2098 C C . GLY A 1 288 ? 9.351 -10.047 -31.105 1.00 80.19 288 GLY A C 1
ATOM 2099 O O . GLY A 1 288 ? 10.477 -10.482 -30.858 1.00 80.19 288 GLY A O 1
ATOM 2100 N N . ALA A 1 289 ? 9.154 -8.938 -31.823 1.00 74.69 289 ALA A N 1
ATOM 2101 C CA . ALA A 1 289 ? 10.240 -8.125 -32.385 1.00 74.69 289 ALA A CA 1
ATOM 2102 C C . ALA A 1 289 ? 11.166 -7.498 -31.315 1.00 74.69 289 ALA A C 1
ATOM 2104 O O . ALA A 1 289 ? 12.289 -7.086 -31.614 1.00 74.69 289 ALA A O 1
ATOM 2105 N N . LEU A 1 290 ? 10.734 -7.456 -30.047 1.00 76.06 290 LEU A N 1
ATOM 2106 C CA . LEU A 1 290 ? 11.563 -6.988 -28.936 1.00 76.06 290 LEU A CA 1
ATOM 2107 C C . LEU A 1 290 ? 12.467 -8.073 -28.338 1.00 76.06 290 LEU A C 1
ATOM 2109 O O . LEU A 1 290 ? 13.244 -7.750 -27.441 1.00 76.06 290 LEU A O 1
ATOM 2113 N N . ARG A 1 291 ? 12.401 -9.339 -28.784 1.00 78.81 291 ARG A N 1
ATOM 2114 C CA . ARG A 1 291 ? 13.209 -10.419 -28.193 1.00 78.81 291 ARG A CA 1
ATOM 2115 C C . ARG A 1 291 ? 14.701 -10.049 -28.185 1.00 78.81 291 ARG A C 1
ATOM 2117 O O . ARG A 1 291 ? 15.227 -9.475 -29.140 1.00 78.81 291 ARG A O 1
ATOM 2124 N N . ARG A 1 292 ? 15.367 -10.355 -27.071 1.00 72.94 292 ARG A N 1
ATOM 2125 C CA . ARG A 1 292 ? 16.806 -10.160 -26.846 1.00 72.94 292 ARG A CA 1
ATOM 2126 C C . ARG A 1 292 ? 17.452 -11.474 -26.416 1.00 72.94 292 ARG A C 1
ATOM 2128 O O . ARG A 1 292 ? 16.766 -12.387 -25.947 1.00 72.94 292 ARG A O 1
ATOM 2135 N N . GLU A 1 293 ? 18.763 -11.544 -26.581 1.00 68.56 293 GLU A N 1
ATOM 2136 C CA . GLU A 1 293 ? 19.618 -12.548 -25.950 1.00 68.56 293 GLU A CA 1
ATOM 2137 C C . GLU A 1 293 ? 19.662 -12.306 -24.425 1.00 68.56 293 GLU A C 1
ATOM 2139 O O . GLU A 1 293 ? 19.475 -11.174 -23.980 1.00 68.56 293 GLU A O 1
ATOM 2144 N N . GLY A 1 294 ? 19.830 -13.357 -23.612 1.00 67.81 294 GLY A N 1
ATOM 2145 C CA . GLY A 1 294 ? 19.797 -13.231 -22.142 1.00 67.81 294 GLY A CA 1
ATOM 2146 C C . GLY A 1 294 ? 18.413 -12.927 -21.538 1.00 67.81 294 GLY A C 1
ATOM 2147 O O . GLY A 1 294 ? 18.316 -12.250 -20.522 1.00 67.81 294 GLY A O 1
ATOM 2148 N N . ASN A 1 295 ? 17.334 -13.392 -22.173 1.00 75.56 295 ASN A N 1
ATOM 2149 C CA . ASN A 1 295 ? 15.945 -13.184 -21.744 1.00 75.56 295 ASN A CA 1
ATOM 2150 C C . ASN A 1 295 ? 15.438 -14.368 -20.880 1.00 75.56 295 ASN A C 1
ATOM 2152 O O . ASN A 1 295 ? 15.491 -15.497 -21.375 1.00 75.56 295 ASN A O 1
ATOM 2156 N N . PRO A 1 296 ? 14.898 -14.162 -19.657 1.00 84.06 296 PRO A N 1
ATOM 2157 C CA . PRO A 1 296 ? 14.607 -12.882 -18.998 1.00 84.06 296 PRO A CA 1
ATOM 2158 C C . PRO A 1 296 ? 15.847 -12.180 -18.430 1.00 84.06 296 PRO A C 1
ATOM 2160 O O . PRO A 1 296 ? 16.707 -12.807 -17.817 1.00 84.06 296 PRO A O 1
ATOM 2163 N N . LEU A 1 297 ? 15.883 -10.857 -18.591 1.00 90.56 297 LEU A N 1
ATOM 2164 C CA . LEU A 1 297 ? 16.940 -9.982 -18.088 1.00 90.56 297 LEU A CA 1
ATOM 2165 C C . LEU A 1 297 ? 16.634 -9.558 -16.645 1.00 90.56 297 LEU A C 1
ATOM 2167 O O . LEU A 1 297 ? 15.526 -9.106 -16.367 1.00 90.56 297 LEU A O 1
ATOM 2171 N N . ALA A 1 298 ? 17.611 -9.624 -15.741 1.00 93.44 298 ALA A N 1
ATOM 2172 C CA . ALA A 1 298 ? 17.500 -8.981 -14.432 1.00 93.44 298 ALA A CA 1
ATOM 2173 C C . ALA A 1 298 ? 17.826 -7.481 -14.545 1.00 93.44 298 ALA A C 1
ATOM 2175 O O . ALA A 1 298 ? 18.884 -7.112 -15.056 1.00 93.44 298 ALA A O 1
ATOM 2176 N N . ALA A 1 299 ? 16.940 -6.618 -14.047 1.00 94.38 299 ALA A N 1
ATOM 2177 C CA . ALA A 1 299 ? 17.114 -5.165 -14.038 1.00 94.38 299 ALA A CA 1
ATOM 2178 C C . ALA A 1 299 ? 16.843 -4.585 -12.642 1.00 94.38 299 ALA A C 1
ATOM 2180 O O . ALA A 1 299 ? 16.089 -5.158 -11.860 1.00 94.38 299 ALA A O 1
ATOM 2181 N N . ARG A 1 300 ? 17.437 -3.426 -12.331 1.00 95.62 300 ARG A N 1
ATOM 2182 C CA . ARG A 1 300 ? 17.078 -2.623 -11.152 1.00 95.62 300 ARG A CA 1
ATOM 2183 C C . ARG A 1 300 ? 16.185 -1.474 -11.590 1.00 95.62 300 ARG A C 1
ATOM 2185 O O . ARG A 1 300 ? 16.642 -0.612 -12.337 1.00 95.62 300 ARG A O 1
ATOM 2192 N N . ALA A 1 301 ? 14.928 -1.474 -11.161 1.00 96.00 301 ALA A N 1
ATOM 2193 C CA . ALA A 1 301 ? 13.931 -0.534 -11.664 1.00 96.00 301 ALA A CA 1
ATOM 2194 C C . ALA A 1 301 ? 12.835 -0.271 -10.629 1.00 96.00 301 ALA A C 1
ATOM 2196 O O . ALA A 1 301 ? 12.130 -1.187 -10.230 1.00 96.00 301 ALA A O 1
ATOM 2197 N N . ALA A 1 302 ? 12.665 0.987 -10.216 1.00 96.00 302 ALA A N 1
ATOM 2198 C CA . ALA A 1 302 ? 11.633 1.374 -9.249 1.00 96.00 302 ALA A CA 1
ATOM 2199 C C . ALA A 1 302 ? 10.244 1.593 -9.881 1.00 96.00 302 ALA A C 1
ATOM 2201 O O . ALA A 1 302 ? 9.242 1.597 -9.164 1.00 96.00 302 ALA A O 1
ATOM 2202 N N . THR A 1 303 ? 10.193 1.781 -11.204 1.00 96.81 303 THR A N 1
ATOM 2203 C CA . THR A 1 303 ? 8.979 2.050 -11.988 1.00 96.81 303 THR A CA 1
ATOM 2204 C C . THR A 1 303 ? 9.050 1.393 -13.368 1.00 96.81 303 THR A C 1
ATOM 2206 O O . THR A 1 303 ? 10.133 1.010 -13.828 1.00 96.81 303 THR A O 1
ATOM 2209 N N . LEU A 1 304 ? 7.914 1.302 -14.066 1.00 95.50 304 LEU A N 1
ATOM 2210 C CA . LEU A 1 304 ? 7.851 0.749 -15.420 1.00 95.50 304 LEU A CA 1
ATOM 2211 C C . LEU A 1 304 ? 8.758 1.505 -16.410 1.00 95.50 304 LEU A C 1
ATOM 2213 O O . LEU A 1 304 ? 9.456 0.864 -17.202 1.00 95.50 304 LEU A O 1
ATOM 2217 N N . ALA A 1 305 ? 8.847 2.838 -16.310 1.00 95.69 305 ALA A N 1
ATOM 2218 C CA . ALA A 1 305 ? 9.773 3.645 -17.113 1.00 95.69 305 ALA A CA 1
ATOM 2219 C C . ALA A 1 305 ? 11.233 3.176 -16.992 1.00 95.69 305 ALA A C 1
ATOM 2221 O O . ALA A 1 305 ? 11.934 3.062 -17.998 1.00 95.69 305 ALA A O 1
ATOM 2222 N N . HIS A 1 306 ? 11.682 2.833 -15.779 1.00 95.62 306 HIS A N 1
ATOM 2223 C CA . HIS A 1 306 ? 13.031 2.311 -15.556 1.00 95.62 306 HIS A CA 1
ATOM 2224 C C . HIS A 1 306 ? 13.245 0.946 -16.230 1.00 95.62 306 HIS A C 1
ATOM 2226 O O . HIS A 1 306 ? 14.306 0.720 -16.813 1.00 95.62 306 HIS A O 1
ATOM 2232 N N . THR A 1 307 ? 12.247 0.049 -16.222 1.00 94.69 307 THR A N 1
ATOM 2233 C CA . THR A 1 307 ? 12.360 -1.227 -16.962 1.00 94.69 307 THR A CA 1
ATOM 2234 C C . THR A 1 307 ? 12.389 -1.035 -18.472 1.00 94.69 307 THR A C 1
ATOM 2236 O O . THR A 1 307 ? 13.192 -1.684 -19.140 1.00 94.69 307 THR A O 1
ATOM 2239 N N . ALA A 1 308 ? 11.577 -0.122 -19.012 1.00 93.56 308 ALA A N 1
ATOM 2240 C CA . ALA A 1 308 ? 11.566 0.189 -20.438 1.00 93.56 308 ALA A CA 1
ATOM 2241 C C . ALA A 1 308 ? 12.909 0.792 -20.885 1.00 93.56 308 ALA A C 1
ATOM 2243 O O . ALA A 1 308 ? 13.507 0.324 -21.856 1.00 93.56 308 ALA A O 1
ATOM 2244 N N . ALA A 1 309 ? 13.454 1.737 -20.110 1.00 93.19 309 ALA A N 1
ATOM 2245 C CA . ALA A 1 309 ? 14.780 2.308 -20.337 1.00 93.19 309 ALA A CA 1
ATOM 2246 C C . ALA A 1 309 ? 15.893 1.242 -20.311 1.00 93.19 309 ALA A C 1
ATOM 2248 O O . ALA A 1 309 ? 16.754 1.237 -21.193 1.00 93.19 309 ALA A O 1
ATOM 2249 N N . ALA A 1 310 ? 15.843 0.291 -19.367 1.00 91.00 310 ALA A N 1
ATOM 2250 C CA . ALA A 1 310 ? 16.817 -0.802 -19.268 1.00 91.00 310 ALA A CA 1
ATOM 2251 C C . ALA A 1 310 ? 16.860 -1.701 -20.522 1.00 91.00 310 ALA A C 1
ATOM 2253 O O . ALA A 1 310 ? 17.923 -2.213 -20.872 1.00 91.00 310 ALA A O 1
ATOM 2254 N N . VAL A 1 311 ? 15.737 -1.852 -21.238 1.00 90.25 311 VAL A N 1
ATOM 2255 C CA . VAL A 1 311 ? 15.658 -2.611 -22.505 1.00 90.25 311 VAL A CA 1
ATOM 2256 C C . VAL A 1 311 ? 15.646 -1.727 -23.762 1.00 90.25 311 VAL A C 1
ATOM 2258 O O . VAL A 1 311 ? 15.477 -2.244 -24.871 1.00 90.25 311 VAL A O 1
ATOM 2261 N N . LYS A 1 312 ? 15.876 -0.413 -23.604 1.00 89.88 312 LYS A N 1
ATOM 2262 C CA . LYS A 1 312 ? 15.848 0.616 -24.663 1.00 89.88 312 LYS A CA 1
ATOM 2263 C C . LYS A 1 312 ? 14.525 0.642 -25.444 1.00 89.88 312 LYS A C 1
ATOM 2265 O O . LYS A 1 312 ? 14.518 0.743 -26.669 1.00 89.88 312 LYS A O 1
ATOM 2270 N N . LEU A 1 313 ? 13.415 0.521 -24.721 1.00 89.19 313 LEU A N 1
ATOM 2271 C CA . LEU A 1 313 ? 12.050 0.582 -25.237 1.00 89.19 313 LEU A CA 1
ATOM 2272 C C . LEU A 1 313 ? 11.408 1.929 -24.882 1.00 89.19 313 LEU A C 1
ATOM 2274 O O . LEU A 1 313 ? 11.571 2.422 -23.767 1.00 89.19 313 LEU A O 1
ATOM 2278 N N . VAL 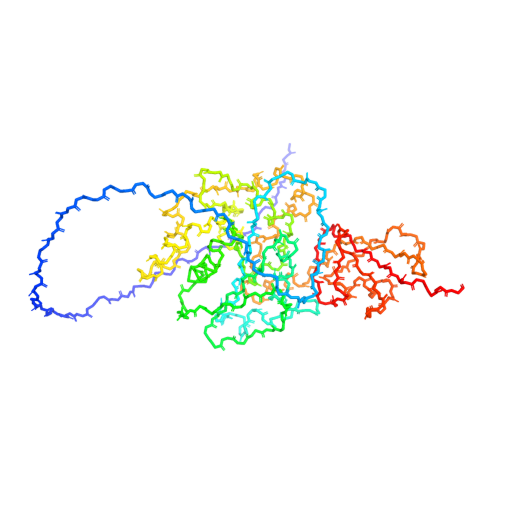A 1 314 ? 10.653 2.497 -25.821 1.00 87.88 314 VAL A N 1
ATOM 2279 C CA . VAL A 1 314 ? 9.726 3.604 -25.556 1.00 87.88 314 VAL A CA 1
ATOM 2280 C C . VAL A 1 314 ? 8.377 2.996 -25.180 1.00 87.88 314 VAL A C 1
ATOM 2282 O O . VAL A 1 314 ? 7.918 2.076 -25.852 1.00 87.88 314 VAL A O 1
ATOM 2285 N N . LEU A 1 315 ? 7.767 3.472 -24.094 1.00 86.56 315 LEU A N 1
ATOM 2286 C CA . LEU A 1 315 ? 6.405 3.089 -23.725 1.00 86.56 315 LEU A CA 1
ATOM 2287 C C . LEU A 1 315 ? 5.422 3.932 -24.540 1.00 86.56 315 LEU A C 1
ATOM 2289 O O . LEU A 1 315 ? 5.389 5.153 -24.396 1.00 86.56 315 LEU A O 1
ATOM 2293 N N . ASP A 1 316 ? 4.637 3.269 -25.381 1.00 85.94 316 ASP A N 1
ATOM 2294 C CA . ASP A 1 316 ? 3.530 3.850 -26.135 1.00 85.94 316 ASP A CA 1
ATOM 2295 C C . ASP A 1 316 ? 2.302 2.923 -26.082 1.00 85.94 316 ASP A C 1
ATOM 2297 O O . ASP A 1 316 ? 2.338 1.837 -25.499 1.00 85.94 316 ASP A O 1
ATOM 2301 N N . GLU A 1 317 ? 1.194 3.360 -26.679 1.00 80.50 317 GLU A N 1
ATOM 2302 C CA . GLU A 1 317 ? -0.083 2.635 -26.706 1.00 80.50 317 GLU A CA 1
ATOM 2303 C C . GLU A 1 317 ? -0.072 1.329 -27.531 1.00 80.50 317 GLU A C 1
ATOM 2305 O O . GLU A 1 317 ? -1.038 0.565 -27.482 1.00 80.50 317 GLU A O 1
ATOM 2310 N N . HIS A 1 318 ? 1.001 1.043 -28.276 1.00 84.31 318 HIS A N 1
ATOM 2311 C CA . HIS A 1 318 ? 1.182 -0.189 -29.051 1.00 84.31 318 HIS A CA 1
ATOM 2312 C C . HIS A 1 318 ? 2.056 -1.228 -28.326 1.00 84.31 318 HIS A C 1
ATOM 2314 O O . HIS A 1 318 ? 2.136 -2.386 -28.761 1.00 84.31 318 HIS A O 1
ATOM 2320 N N . VAL A 1 319 ? 2.692 -0.850 -27.212 1.00 87.62 319 VAL A N 1
ATOM 2321 C CA . VAL A 1 319 ? 3.388 -1.776 -26.313 1.00 87.62 319 VAL A CA 1
ATOM 2322 C C . VAL A 1 319 ? 2.385 -2.395 -25.342 1.00 87.62 319 VAL A C 1
ATOM 2324 O O . VAL A 1 319 ? 1.903 -1.752 -24.411 1.00 87.62 319 VAL A O 1
ATOM 2327 N N . LEU A 1 320 ? 2.124 -3.691 -25.508 1.00 91.50 320 LEU A N 1
ATOM 2328 C CA . LEU A 1 320 ? 1.423 -4.476 -24.501 1.00 91.50 320 LEU A CA 1
ATOM 2329 C C . LEU A 1 320 ? 2.389 -4.791 -23.354 1.00 91.50 320 LEU A C 1
ATOM 2331 O O . LEU A 1 320 ? 3.465 -5.366 -23.559 1.00 91.50 320 LEU A O 1
ATOM 2335 N N . VAL A 1 321 ? 1.985 -4.417 -22.143 1.00 94.44 321 VAL A N 1
ATOM 2336 C CA . VAL A 1 321 ? 2.750 -4.617 -20.913 1.00 94.44 321 VAL A CA 1
ATOM 2337 C C . VAL A 1 321 ? 2.009 -5.605 -20.026 1.00 94.44 321 VAL A C 1
ATOM 2339 O O . VAL A 1 321 ? 0.817 -5.441 -19.767 1.00 94.44 321 VAL A O 1
ATOM 2342 N N . THR A 1 322 ? 2.721 -6.609 -19.516 1.00 95.50 322 THR A N 1
ATOM 2343 C CA . THR A 1 322 ? 2.220 -7.430 -18.408 1.00 95.50 322 THR A CA 1
ATOM 2344 C C . THR A 1 322 ? 3.128 -7.314 -17.199 1.00 95.50 322 THR A C 1
ATOM 2346 O O . THR A 1 322 ? 4.349 -7.366 -17.347 1.00 95.50 322 THR A O 1
ATOM 2349 N N . LEU A 1 323 ? 2.540 -7.252 -16.013 1.00 95.31 323 LEU A N 1
ATOM 2350 C CA . LEU A 1 323 ? 3.225 -7.269 -14.729 1.00 95.31 323 LEU A CA 1
ATOM 2351 C C . LEU A 1 323 ? 2.733 -8.483 -13.940 1.00 95.31 323 LEU A C 1
ATOM 2353 O O . LEU A 1 323 ? 1.537 -8.646 -13.729 1.00 95.31 323 LEU A O 1
ATOM 2357 N N . ASN A 1 324 ? 3.649 -9.375 -13.565 1.00 94.06 324 ASN A N 1
ATOM 2358 C CA . ASN A 1 324 ? 3.361 -10.646 -12.884 1.00 94.06 324 ASN A CA 1
ATOM 2359 C C . ASN A 1 324 ? 2.333 -11.537 -13.620 1.00 94.06 324 ASN A C 1
ATOM 2361 O O . ASN A 1 324 ? 1.702 -12.402 -13.023 1.00 94.06 324 ASN A O 1
ATOM 2365 N N . GLY A 1 325 ? 2.201 -11.352 -14.940 1.00 91.44 325 GLY A N 1
ATOM 2366 C CA . GLY A 1 325 ? 1.244 -12.052 -15.803 1.00 91.44 325 GLY A CA 1
ATOM 2367 C C . GLY A 1 325 ? -0.075 -11.308 -16.044 1.00 91.44 325 GLY A C 1
ATOM 2368 O O . GLY A 1 325 ? -0.767 -11.641 -17.004 1.00 91.44 325 GLY A O 1
ATOM 2369 N N . GLU A 1 326 ? -0.405 -10.278 -15.259 1.00 90.56 326 GLU A N 1
ATOM 2370 C CA . GLU A 1 326 ? -1.580 -9.430 -15.495 1.00 90.56 326 GLU A CA 1
ATOM 2371 C C . GLU A 1 326 ? -1.270 -8.334 -16.524 1.00 90.56 326 GLU A C 1
ATOM 2373 O O . GLU A 1 326 ? -0.210 -7.711 -16.480 1.00 90.56 326 GLU A O 1
ATOM 2378 N N . ALA A 1 327 ? -2.190 -8.077 -17.457 1.00 92.00 327 ALA A N 1
ATOM 2379 C CA . ALA A 1 327 ? -2.058 -6.981 -18.416 1.00 92.00 327 ALA A CA 1
ATOM 2380 C C . ALA A 1 327 ? -2.323 -5.628 -17.736 1.00 92.00 327 ALA A C 1
ATOM 2382 O O . ALA A 1 327 ? -3.358 -5.446 -17.096 1.00 92.00 327 ALA A O 1
ATOM 2383 N N . ILE A 1 328 ? -1.409 -4.673 -17.916 1.00 91.56 328 ILE A N 1
ATOM 2384 C CA . ILE A 1 328 ? -1.501 -3.325 -17.343 1.00 91.56 328 ILE A CA 1
ATOM 2385 C C . ILE A 1 328 ? -1.411 -2.258 -18.437 1.00 91.56 328 ILE A C 1
ATOM 2387 O O . ILE A 1 328 ? -0.915 -2.508 -19.536 1.00 91.56 328 ILE A O 1
ATOM 2391 N N . ALA A 1 329 ? -1.876 -1.045 -18.133 1.00 90.00 329 ALA A N 1
ATOM 2392 C CA . ALA A 1 329 ? -1.609 0.107 -18.988 1.00 90.00 329 ALA A CA 1
ATOM 2393 C C . ALA A 1 329 ? -0.087 0.379 -19.055 1.00 90.00 329 ALA A C 1
ATOM 2395 O O . ALA A 1 329 ? 0.596 0.186 -18.044 1.00 90.00 329 ALA A O 1
ATOM 2396 N N . PRO A 1 330 ? 0.451 0.872 -20.189 1.00 91.38 330 PRO A N 1
ATOM 2397 C CA . PRO A 1 330 ? 1.864 1.241 -20.342 1.00 91.38 330 PRO A CA 1
ATOM 2398 C C . PRO A 1 330 ? 2.206 2.566 -19.624 1.00 91.38 330 PRO A C 1
ATOM 2400 O O . PRO A 1 330 ? 2.842 3.456 -20.181 1.00 91.38 330 PRO A O 1
ATOM 2403 N N . ASP A 1 331 ? 1.756 2.713 -18.376 1.00 91.88 331 ASP A N 1
ATOM 2404 C CA . ASP A 1 331 ? 1.950 3.898 -17.542 1.00 91.88 331 ASP A CA 1
ATOM 2405 C C . ASP A 1 331 ? 3.383 3.922 -16.960 1.00 91.88 331 ASP A C 1
ATOM 2407 O O . ASP A 1 331 ? 3.743 3.033 -16.181 1.00 91.88 331 ASP A O 1
ATOM 2411 N N . PRO A 1 332 ? 4.217 4.924 -17.309 1.00 93.56 332 PRO A N 1
ATOM 2412 C CA . PRO A 1 332 ? 5.619 4.991 -16.894 1.00 93.56 332 PRO A CA 1
ATOM 2413 C C . PRO A 1 332 ? 5.811 5.054 -15.372 1.00 93.56 332 PRO A C 1
ATOM 2415 O O . PRO A 1 332 ? 6.863 4.638 -14.877 1.00 93.56 332 PRO A O 1
ATOM 2418 N N . GLU A 1 333 ? 4.814 5.553 -14.638 1.00 93.94 333 GLU A N 1
ATOM 2419 C CA . GLU A 1 333 ? 4.865 5.759 -13.189 1.00 93.94 333 GLU A CA 1
ATOM 2420 C C . GLU A 1 333 ? 4.371 4.554 -12.369 1.00 93.94 333 GLU A C 1
ATOM 2422 O O . GLU A 1 333 ? 4.385 4.619 -11.138 1.00 93.94 333 GLU A O 1
ATOM 2427 N N . VAL A 1 334 ? 3.960 3.445 -13.003 1.00 94.44 334 VAL A N 1
ATOM 2428 C CA . VAL A 1 334 ? 3.596 2.210 -12.279 1.00 94.44 334 VAL A CA 1
ATOM 2429 C C . VAL A 1 334 ? 4.782 1.768 -11.414 1.00 94.44 334 VAL A C 1
ATOM 2431 O O . VAL A 1 334 ? 5.853 1.493 -11.967 1.00 94.44 334 VAL A O 1
ATOM 2434 N N . PRO A 1 335 ? 4.633 1.696 -10.076 1.00 95.75 335 PRO A N 1
ATOM 2435 C CA . PRO A 1 335 ? 5.722 1.320 -9.189 1.00 95.75 335 PRO A CA 1
ATOM 2436 C C . PRO A 1 335 ? 6.010 -0.176 -9.292 1.00 95.75 335 PRO A C 1
ATOM 2438 O O . PRO A 1 335 ? 5.116 -0.984 -9.548 1.00 95.75 335 PRO A O 1
ATOM 2441 N N . LEU A 1 336 ? 7.265 -0.534 -9.032 1.00 96.56 336 LEU A N 1
ATOM 2442 C CA . LEU A 1 336 ? 7.743 -1.911 -8.975 1.00 96.56 336 LEU A CA 1
ATOM 2443 C C . LEU A 1 336 ? 8.318 -2.247 -7.590 1.00 96.56 336 LEU A C 1
ATOM 2445 O O . LEU A 1 336 ? 8.711 -1.362 -6.815 1.00 96.56 336 LEU A O 1
ATOM 2449 N N . ALA A 1 337 ? 8.350 -3.545 -7.303 1.00 96.38 337 ALA A N 1
ATOM 2450 C CA . ALA A 1 337 ? 8.857 -4.184 -6.096 1.00 96.38 337 ALA A CA 1
ATOM 2451 C C . ALA A 1 337 ? 9.798 -5.349 -6.462 1.00 96.38 337 ALA A C 1
ATOM 2453 O O . ALA A 1 337 ? 9.858 -5.780 -7.614 1.00 96.38 337 ALA A O 1
ATOM 2454 N N . THR A 1 338 ? 10.582 -5.835 -5.499 1.00 95.75 338 THR A N 1
ATOM 2455 C CA . THR A 1 338 ? 11.555 -6.911 -5.745 1.00 95.75 338 THR A CA 1
ATOM 2456 C C . THR A 1 338 ? 10.836 -8.205 -6.129 1.00 95.75 338 THR A C 1
ATOM 2458 O O . THR A 1 338 ? 9.833 -8.573 -5.532 1.00 95.75 338 THR A O 1
ATOM 2461 N N . GLY A 1 339 ? 11.348 -8.907 -7.139 1.00 94.75 339 GLY A N 1
ATOM 2462 C CA . GLY A 1 339 ? 10.733 -10.133 -7.652 1.00 94.75 339 GLY A CA 1
ATOM 2463 C C . GLY A 1 339 ? 9.617 -9.914 -8.679 1.00 94.75 339 GLY A C 1
ATOM 2464 O O . GLY A 1 339 ? 9.174 -10.898 -9.269 1.00 94.75 339 GLY A O 1
ATOM 2465 N N . ASP A 1 340 ? 9.210 -8.667 -8.961 1.00 96.75 340 ASP A N 1
ATOM 2466 C CA . ASP A 1 340 ? 8.263 -8.386 -10.047 1.00 96.75 340 ASP A CA 1
ATOM 2467 C C . ASP A 1 340 ? 8.803 -8.896 -11.404 1.00 96.75 340 ASP A C 1
ATOM 2469 O O . ASP A 1 340 ? 9.995 -8.803 -11.726 1.00 96.75 340 ASP A O 1
ATOM 2473 N N . ALA A 1 341 ? 7.900 -9.427 -12.226 1.00 96.31 341 ALA A N 1
ATOM 2474 C CA . ALA A 1 341 ? 8.150 -9.911 -13.576 1.00 96.31 341 ALA A CA 1
ATOM 2475 C C . ALA A 1 341 ? 7.402 -9.041 -14.592 1.00 96.31 341 ALA A C 1
ATOM 2477 O O . ALA A 1 341 ? 6.191 -9.168 -14.776 1.00 96.31 341 ALA A O 1
ATOM 2478 N N . VAL A 1 342 ? 8.132 -8.160 -15.272 1.00 96.50 342 VAL A N 1
ATOM 2479 C CA . VAL A 1 342 ? 7.612 -7.299 -16.341 1.00 96.50 342 VAL A CA 1
ATOM 2480 C C . VAL A 1 342 ? 7.829 -7.990 -17.684 1.00 96.50 342 VAL A C 1
ATOM 2482 O O . VAL A 1 342 ? 8.928 -8.465 -17.971 1.00 96.50 342 VAL A O 1
ATOM 2485 N N . ALA A 1 343 ? 6.818 -8.020 -18.549 1.00 94.56 343 ALA A N 1
ATOM 2486 C CA . ALA A 1 343 ? 6.988 -8.430 -19.938 1.00 94.56 343 ALA A CA 1
ATOM 2487 C C . ALA A 1 343 ? 6.500 -7.361 -20.914 1.00 94.56 343 ALA A C 1
ATOM 2489 O O . ALA A 1 343 ? 5.447 -6.757 -20.719 1.00 94.56 343 ALA A O 1
ATOM 2490 N N . PHE A 1 344 ? 7.275 -7.180 -21.983 1.00 93.44 344 PHE A N 1
ATOM 2491 C CA . PHE A 1 344 ? 6.994 -6.267 -23.081 1.00 93.44 344 PHE A CA 1
ATOM 2492 C C . PHE A 1 344 ? 6.729 -7.054 -24.362 1.00 93.44 344 PHE A C 1
ATOM 2494 O O . PHE A 1 344 ? 7.560 -7.849 -24.819 1.00 93.44 344 PHE A O 1
ATOM 2501 N N . LEU A 1 345 ? 5.565 -6.808 -24.949 1.00 88.25 345 LEU A N 1
ATOM 2502 C CA . LEU A 1 345 ? 5.067 -7.430 -26.166 1.00 88.25 345 LEU A CA 1
ATOM 2503 C C . LEU A 1 345 ? 4.721 -6.315 -27.154 1.00 88.25 345 LEU A C 1
ATOM 2505 O O . LEU A 1 345 ? 3.803 -5.537 -26.920 1.00 88.25 345 LEU A O 1
ATOM 2509 N N . THR A 1 346 ? 5.433 -6.242 -28.276 1.00 79.31 346 THR A N 1
ATOM 2510 C CA . THR A 1 346 ? 4.939 -5.470 -29.425 1.00 79.31 346 THR A CA 1
ATOM 2511 C C . THR A 1 346 ? 3.996 -6.345 -30.230 1.00 79.31 346 THR A C 1
ATOM 2513 O O . THR A 1 346 ? 4.294 -7.518 -30.482 1.00 79.31 346 THR A O 1
ATOM 2516 N N . ALA A 1 347 ? 2.879 -5.772 -30.673 1.00 64.81 347 ALA A N 1
ATOM 2517 C CA . ALA A 1 347 ? 2.147 -6.348 -31.787 1.00 64.81 347 ALA A CA 1
ATOM 2518 C C . ALA A 1 347 ? 3.094 -6.363 -32.996 1.00 64.81 347 ALA A C 1
ATOM 2520 O O . ALA A 1 347 ? 3.500 -5.312 -33.493 1.00 64.81 347 ALA A O 1
ATOM 2521 N N . GLY A 1 348 ? 3.497 -7.555 -33.441 1.00 54.47 348 GLY A N 1
ATOM 2522 C CA . GLY A 1 348 ? 4.260 -7.682 -34.675 1.00 54.47 348 GLY A CA 1
ATOM 2523 C C . GLY A 1 348 ? 3.426 -7.110 -35.815 1.00 54.47 348 GLY A C 1
ATOM 2524 O O . GLY A 1 348 ? 2.273 -7.506 -35.981 1.00 54.47 348 GLY A O 1
ATOM 2525 N N . ALA A 1 349 ? 3.989 -6.175 -36.582 1.00 43.41 349 ALA A N 1
ATOM 2526 C CA . ALA A 1 349 ? 3.339 -5.681 -37.785 1.00 43.41 349 ALA A CA 1
ATOM 2527 C C . ALA A 1 349 ? 3.130 -6.867 -38.736 1.00 43.41 349 ALA A C 1
ATOM 2529 O O . ALA A 1 349 ? 4.093 -7.380 -39.300 1.00 43.41 349 ALA A O 1
ATOM 2530 N N . GLY A 1 350 ? 1.884 -7.324 -38.869 1.00 42.91 350 GLY A N 1
ATOM 2531 C CA . GLY A 1 350 ? 1.534 -8.425 -39.758 1.00 42.91 350 GLY A CA 1
ATOM 2532 C C . GLY A 1 350 ? 1.754 -8.019 -41.211 1.00 42.91 350 GLY A C 1
ATOM 2533 O O . GLY A 1 350 ? 0.937 -7.285 -41.770 1.00 42.91 350 GLY A O 1
ATOM 2534 N N . ARG A 1 351 ? 2.863 -8.483 -41.790 1.00 31.84 351 ARG A N 1
ATOM 2535 C CA . ARG A 1 351 ? 3.201 -8.463 -43.216 1.00 31.84 351 ARG A CA 1
ATOM 2536 C C . ARG A 1 351 ? 4.047 -9.689 -43.538 1.00 31.84 351 ARG A C 1
ATOM 2538 O O . ARG A 1 351 ? 4.908 -10.016 -42.693 1.00 31.84 351 ARG A O 1
#

Secondary structure (DSSP, 8-state):
------------PPP------------------------------PPPPP--------S----PPPPS----PPPEEEEEE-----TTTSS-GGG-EETTEEHHHHHHHHHHTT-SSPEEEEE-TT-------TTEEEEE-SSTTS-HHHHHHHHHHHHBTTBSEEEEEETT-TT--HHHHHHHHHH--SS-SEEEEEETTEE-TTEEEEEGGGHHHHHHHHHTT---HHHHHTSS-EEEEEHHHHTTSHHHHHH-TT-GGG----SHHHHHHHHTSPPPEEEEEEEGGG--TTPSEEEE-SBHHHHHHHTT----TTEEEEETTEEE---TT-B--TT-EEEEEE-----

Mean predicted aligned error: 12.93 Å

Nearest PDB structures (foldseek):
  3ngw-assembly1_A  TM=8.200E-01  e=2.647E-11  Archaeoglobus fulgidus
  3d5n-assembly4_E  TM=7.379E-01  e=7.845E-08  Saccharolobus solfataricus
  3d5n-assembly3_B  TM=7.275E-01  e=1.641E-07  Saccharolobus solfataricus
  3d5n-assembly4_D  TM=7.349E-01  e=1.855E-07  Saccharolobus solfataricus
  3d5n-assembly2_H  TM=7.363E-01  e=3.227E-07  Saccharolobus solfataricus

Solvent-accessible surface area (backbone atoms only — not comparable to full-atom values): 21036 Å² total; per-residue (Å²): 132,86,86,84,86,90,87,85,82,85,85,80,87,78,87,81,88,78,88,79,85,89,87,79,89,84,90,86,86,84,86,88,86,89,82,80,87,89,87,84,91,80,93,74,92,78,74,84,77,77,90,75,84,80,81,89,78,90,77,82,82,80,81,78,75,84,72,82,82,74,75,90,69,77,60,30,29,37,29,38,37,53,49,60,83,34,77,72,58,79,46,54,53,33,64,37,78,46,81,86,38,26,24,33,45,36,38,51,42,38,53,52,75,72,37,84,52,60,33,28,36,24,30,34,65,93,59,86,74,66,87,69,68,90,65,51,47,80,43,68,29,92,57,70,89,43,52,70,36,41,37,50,22,53,36,26,55,67,37,43,94,73,23,63,34,30,39,31,33,40,34,40,31,73,58,46,40,52,62,51,56,52,49,37,48,72,64,48,50,96,87,41,45,28,20,31,36,33,45,99,88,42,76,36,78,56,62,16,19,33,38,18,85,45,24,64,63,39,41,51,31,49,74,71,65,50,38,50,63,67,62,50,55,73,74,54,44,64,40,76,35,37,59,66,62,52,51,67,38,71,64,31,47,72,63,42,69,83,49,47,44,72,47,66,50,72,47,61,67,46,44,53,58,57,69,68,48,82,52,29,49,26,38,39,37,46,32,70,86,55,51,60,86,73,68,65,33,82,45,67,24,45,16,44,43,43,50,30,54,75,72,74,45,81,78,44,96,65,42,47,31,26,51,76,79,45,80,49,79,60,51,51,58,45,45,51,48,54,73,40,36,40,35,43,34,46,74,67,80,90,122

Sequence (351 aa):
MASASPALNAARIRRTTSTFSDDIAGPVSLRGGGVRLHSGPGRSALRRPARGRHGTCAGRTCGRAPLPSLGDVDEFGAIVLAGGRSSRMGTPKAGLEWHGSTLLRRAVGLVGRTVDVPVVVVRAAGQELPALPACVEIVQDAHEGRGPLAGIAAGLAVLAGRAETAFVTSTDAPLLHPAFVHHVVRALDGEHDVAVPEAHGHRHPLA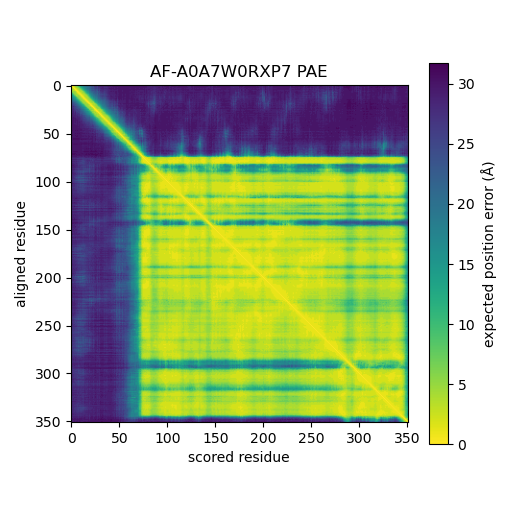AAYRTALAPVVGELVAGRRLRTAALLERCRPQRLDDRALLADPAIAALDPELDSLLNLNEPADYEAARARPAPVVSVRCSGALRREGNPLAARAATLAHTAAAVKLVLDEHVLVTLNGEAIAPDPEVPLATGDAVAFLTAGAGR